Protein AF-A0A9D8TFX0-F1 (afdb_monomer)

Sequence (258 aa):
MKTTFLHSITLCLALAFSGLHTAKADNIVIESGDWKLTYVEADKAFRINHKKTDGSFRPVIINSIPEATYNKLGSNTNSVTTASFSQMSYQSVEIEDAFGKGIDHRFTFSGNSQDQELVMQQSFRLYSEHEYIISVLSLIHPDSLESNYLAPICTGSTAYTMYVSNSNNRMLKVPFDNDGFGRYGRHRIDGEITSYEVSAIYEGESRVGLILGSVDHDLWKSAINIKGANNGKINALKAFSGVSNSETRDLIPHGKVV

Foldseek 3Di:
DDDDDPDDPPPPPPPDPDDDDPDQDQKDWDDAAQWIWIQHSVLLFIWIWGADPVRDTATDAPGWWKKFWKDAVPGDIDIDTSVQAPDKDWDWDWDQDPVGTWIKIKIKGAHGPVDRQKIKIWIWTDDNPDPDIDIDIDIDGPGDMWTLKTWSGKAAPDKDFRDDQDQQWWKWAAFQPDPPPDDIDTHFLAAKHKHWQKMWTADRPVRPIDIDGDPDDPAFTWIWIWRGRRRGMTNMIITMTFDADVRNVHPDTGGIDD

Nearest PDB structures (foldseek):
  7ccc-assembly1_C  TM=3.854E-01  e=3.174E+00  Mus musculus

Mean predicted aligned error: 7.71 Å

pLDDT: mean 87.23, std 19.27, range [23.47, 98.62]

Structure (mmCIF, N/CA/C/O backbone):
data_AF-A0A9D8TFX0-F1
#
_entry.id   AF-A0A9D8TFX0-F1
#
loop_
_atom_site.group_PDB
_atom_site.id
_atom_site.type_symbol
_atom_site.label_atom_id
_atom_site.label_alt_id
_atom_site.label_comp_id
_atom_site.label_asym_id
_atom_site.label_entity_id
_atom_site.label_seq_id
_atom_site.pdbx_PDB_ins_code
_atom_site.Cartn_x
_atom_site.Cartn_y
_atom_site.Cartn_z
_atom_site.occupancy
_atom_site.B_iso_or_equiv
_atom_site.auth_seq_id
_atom_site.auth_comp_id
_atom_site.auth_asym_id
_atom_site.auth_atom_id
_atom_site.pdbx_PDB_model_num
ATOM 1 N N . MET A 1 1 ? -42.426 -19.418 9.919 1.00 37.34 1 MET A N 1
ATOM 2 C CA . MET A 1 1 ? -41.878 -20.735 10.313 1.00 37.34 1 MET A CA 1
ATOM 3 C C . MET A 1 1 ? -40.764 -21.068 9.334 1.00 37.34 1 MET A C 1
ATOM 5 O O . MET A 1 1 ? -41.048 -21.027 8.146 1.00 37.34 1 MET A O 1
ATOM 9 N N . LYS A 1 2 ? -39.567 -21.398 9.852 1.00 27.38 2 LYS A N 1
ATOM 10 C CA . LYS A 1 2 ? -38.319 -21.755 9.135 1.00 27.38 2 LYS A CA 1
ATOM 11 C C . LYS A 1 2 ? -37.618 -20.544 8.475 1.00 27.38 2 LYS A C 1
ATOM 13 O O . LYS A 1 2 ? -38.255 -19.823 7.730 1.00 27.38 2 LYS A O 1
ATOM 18 N N . THR A 1 3 ? -36.353 -20.215 8.732 1.00 29.50 3 THR A N 1
ATOM 19 C CA . THR A 1 3 ? -35.285 -20.955 9.420 1.00 29.50 3 THR A CA 1
ATOM 20 C C . THR A 1 3 ? -34.261 -19.948 9.943 1.00 29.50 3 THR A C 1
ATOM 22 O O . THR A 1 3 ? -33.771 -19.108 9.197 1.00 29.50 3 THR A O 1
ATOM 25 N N . THR A 1 4 ? -33.975 -20.034 11.235 1.00 27.02 4 THR A N 1
ATOM 26 C CA . THR A 1 4 ? -32.920 -19.315 11.945 1.00 27.02 4 THR A CA 1
ATOM 27 C C . THR A 1 4 ? -31.561 -19.843 11.483 1.00 27.02 4 THR A C 1
ATOM 29 O O . THR A 1 4 ? -31.315 -21.040 11.614 1.00 27.02 4 THR A O 1
ATOM 32 N N . PHE A 1 5 ? -30.672 -18.985 10.979 1.00 26.94 5 PHE A N 1
ATOM 33 C CA . PHE A 1 5 ? -29.251 -19.322 10.891 1.00 26.94 5 PHE A CA 1
ATOM 34 C C . PHE A 1 5 ? -28.580 -18.907 12.198 1.00 26.94 5 PHE A C 1
ATOM 36 O O . PHE A 1 5 ? -28.308 -17.731 12.438 1.00 26.94 5 PHE A O 1
ATOM 43 N N . LEU A 1 6 ? -28.358 -19.901 13.058 1.00 23.47 6 LEU A N 1
ATOM 44 C CA . LEU A 1 6 ? -27.420 -19.823 14.169 1.00 23.47 6 LEU A CA 1
ATOM 45 C C . LEU A 1 6 ? -26.017 -19.676 13.558 1.00 23.47 6 LEU A C 1
ATOM 47 O O . LEU A 1 6 ? -25.468 -20.645 13.040 1.00 23.47 6 LEU A O 1
ATOM 51 N N . HIS A 1 7 ? -25.446 -18.475 13.585 1.00 30.56 7 HIS A N 1
ATOM 52 C CA . HIS A 1 7 ? -23.999 -18.337 13.449 1.00 30.56 7 HIS A CA 1
ATOM 53 C C . HIS A 1 7 ? -23.410 -18.587 14.834 1.00 30.56 7 HIS A C 1
ATOM 55 O O . HIS A 1 7 ? -23.745 -17.890 15.791 1.00 30.56 7 HIS A O 1
ATOM 61 N N . SER A 1 8 ? -22.600 -19.639 14.954 1.00 26.39 8 SER A N 1
ATOM 62 C CA . SER A 1 8 ? -21.884 -19.976 16.180 1.00 26.39 8 SER A CA 1
ATOM 63 C C . SER A 1 8 ? -21.099 -18.767 16.682 1.00 26.39 8 SER A C 1
ATOM 65 O O . SER A 1 8 ? -20.109 -18.358 16.080 1.00 26.39 8 SER A O 1
ATOM 67 N N . ILE A 1 9 ? -21.525 -18.228 17.822 1.00 28.22 9 ILE A N 1
ATOM 68 C CA . ILE A 1 9 ? -20.703 -17.361 18.658 1.00 28.22 9 ILE A CA 1
ATOM 69 C C . ILE A 1 9 ? -19.604 -18.255 19.235 1.00 28.22 9 ILE A C 1
ATOM 71 O O . ILE A 1 9 ? -19.823 -18.978 20.205 1.00 28.22 9 ILE A O 1
ATOM 75 N N . THR A 1 10 ? -18.419 -18.228 18.629 1.00 27.41 10 THR A N 1
ATOM 76 C CA . THR A 1 10 ? -17.207 -18.672 19.323 1.00 27.41 10 THR A CA 1
ATOM 77 C C . THR A 1 10 ? -16.693 -17.477 20.111 1.00 27.41 10 THR A C 1
ATOM 79 O O . THR A 1 10 ? -15.909 -16.670 19.618 1.00 27.41 10 THR A O 1
ATOM 82 N N . LEU A 1 11 ? -17.192 -17.333 21.339 1.00 24.34 11 LEU A N 1
ATOM 83 C CA . LEU A 1 11 ? -16.625 -16.430 22.331 1.00 24.34 11 LEU A CA 1
ATOM 84 C C . LEU A 1 11 ? -15.348 -17.084 22.878 1.00 24.34 11 LEU A C 1
ATOM 86 O O . LEU A 1 11 ? -15.379 -17.769 23.897 1.00 24.34 11 LEU A O 1
ATOM 90 N N . CYS A 1 12 ? -14.218 -16.902 22.197 1.00 25.83 12 CYS A N 1
ATOM 91 C CA . CYS A 1 12 ? -12.920 -17.190 22.801 1.00 25.83 12 CYS A CA 1
ATOM 92 C C . CYS A 1 12 ? -12.497 -15.973 23.628 1.0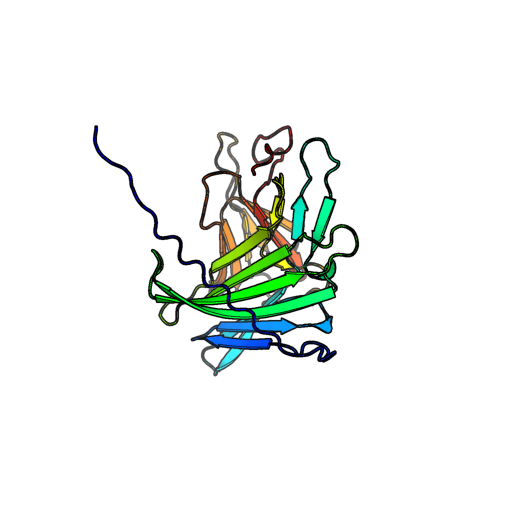0 25.83 12 CYS A C 1
ATOM 94 O O . CYS A 1 12 ? -11.789 -15.088 23.156 1.00 25.83 12 CYS A O 1
ATOM 96 N N . LEU A 1 13 ? -12.951 -15.931 24.881 1.00 30.00 13 LEU A N 1
ATOM 97 C CA . LEU A 1 13 ? -12.378 -15.058 25.898 1.00 30.00 13 LEU A CA 1
ATOM 98 C C . LEU A 1 13 ? -11.001 -15.621 26.287 1.00 30.00 13 LEU A C 1
ATOM 100 O O . LEU A 1 13 ? -10.872 -16.371 27.252 1.00 30.00 13 LEU A O 1
ATOM 104 N N . ALA A 1 14 ? -9.967 -15.294 25.516 1.00 30.72 14 ALA A N 1
ATOM 105 C CA . ALA A 1 14 ? -8.590 -15.522 25.936 1.00 30.72 14 ALA A CA 1
ATOM 106 C C . ALA A 1 14 ? -8.141 -14.326 26.788 1.00 30.72 14 ALA A C 1
ATOM 108 O O . ALA A 1 14 ? -7.547 -13.371 26.296 1.00 30.72 14 ALA A O 1
ATOM 109 N N . LEU A 1 15 ? -8.446 -14.374 28.088 1.00 34.78 15 LEU A N 1
ATOM 110 C CA . LEU A 1 15 ? -7.755 -13.560 29.087 1.00 34.78 15 LEU A CA 1
ATOM 111 C C . LEU A 1 15 ? -6.311 -14.066 29.193 1.00 34.78 15 LEU A C 1
ATOM 113 O O . LEU A 1 15 ? -5.998 -14.919 30.021 1.00 34.78 15 LEU A O 1
ATOM 117 N N . ALA A 1 16 ? -5.426 -13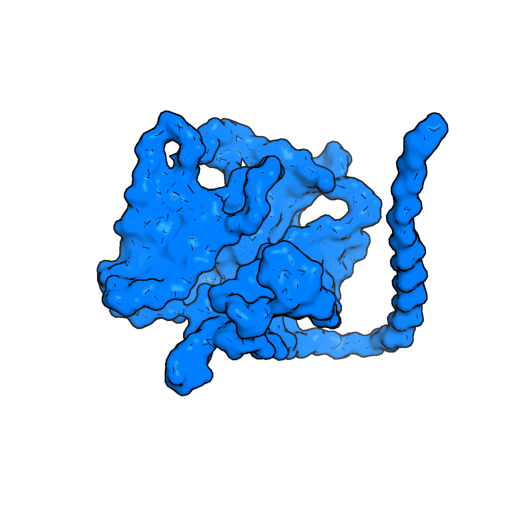.549 28.346 1.00 31.88 16 ALA A N 1
ATOM 118 C CA . ALA A 1 16 ? -3.992 -13.659 28.557 1.00 31.88 16 ALA A CA 1
ATOM 119 C C . ALA A 1 16 ? -3.527 -12.426 29.342 1.00 31.88 16 ALA A C 1
ATOM 121 O O . ALA A 1 16 ? -3.204 -11.386 28.775 1.00 31.88 16 ALA A O 1
ATOM 122 N N . PHE A 1 17 ? -3.495 -12.540 30.672 1.00 38.53 17 PHE A N 1
ATOM 123 C CA . PHE A 1 17 ? -2.614 -11.699 31.478 1.00 38.53 17 PHE A CA 1
ATOM 124 C C . PHE A 1 17 ? -1.174 -12.132 31.174 1.00 38.53 17 PHE A C 1
ATOM 126 O O . PHE A 1 17 ? -0.663 -13.085 31.758 1.00 38.53 17 PHE A O 1
ATOM 133 N N . SER A 1 18 ? -0.516 -11.441 30.249 1.00 35.84 18 SER A N 1
ATOM 134 C CA . SER A 1 18 ? 0.943 -11.437 30.145 1.00 35.84 18 SER A CA 1
ATOM 135 C C . SER A 1 18 ? 1.428 -10.062 30.581 1.00 35.84 18 SER A C 1
ATOM 137 O O . SER A 1 18 ? 0.918 -9.051 30.106 1.00 35.84 18 SER A O 1
ATOM 139 N N . GLY A 1 19 ? 2.336 -10.044 31.557 1.00 32.59 19 GLY A N 1
ATOM 140 C CA . GLY A 1 19 ? 2.723 -8.866 32.328 1.00 32.59 19 GLY A CA 1
ATOM 141 C C . GLY A 1 19 ? 3.114 -7.636 31.508 1.00 32.59 19 GLY A C 1
ATOM 142 O O . GLY A 1 19 ? 3.477 -7.717 30.338 1.00 32.59 19 GLY A O 1
ATOM 143 N N . LEU A 1 20 ? 3.078 -6.482 32.179 1.00 33.00 20 LEU A N 1
ATOM 144 C CA . LEU A 1 20 ? 3.715 -5.252 31.721 1.00 33.00 20 LEU A CA 1
ATOM 145 C C . LEU A 1 20 ? 5.212 -5.507 31.497 1.00 33.00 20 LEU A C 1
ATOM 147 O O . LEU A 1 20 ? 6.039 -5.350 32.393 1.00 33.00 20 LEU A O 1
ATOM 151 N N . HIS A 1 21 ? 5.558 -5.890 30.277 1.00 31.64 21 HIS A N 1
ATOM 152 C CA . HIS A 1 21 ? 6.879 -5.682 29.728 1.00 31.64 21 HIS A CA 1
ATOM 153 C C . HIS A 1 21 ? 6.810 -4.427 28.871 1.00 31.64 21 HIS A C 1
ATOM 155 O O . HIS A 1 21 ? 6.327 -4.445 27.744 1.00 31.64 21 HIS A O 1
ATOM 161 N N . THR A 1 22 ? 7.325 -3.320 29.402 1.00 35.94 22 THR A N 1
ATOM 162 C CA . THR A 1 22 ? 7.810 -2.197 28.596 1.00 35.94 22 THR A CA 1
ATOM 163 C C . THR A 1 22 ? 9.078 -2.635 27.857 1.00 35.94 22 THR A C 1
ATOM 165 O O . THR A 1 22 ? 10.176 -2.148 28.106 1.00 35.94 22 THR A O 1
ATOM 168 N N . ALA A 1 23 ? 8.934 -3.598 26.949 1.00 38.53 23 ALA A N 1
ATOM 169 C CA . ALA A 1 23 ? 9.873 -3.778 25.859 1.00 38.53 23 ALA A CA 1
ATOM 170 C C . ALA A 1 23 ? 9.449 -2.791 24.766 1.00 38.53 23 ALA A C 1
ATOM 172 O O . ALA A 1 23 ? 8.279 -2.761 24.383 1.00 38.53 23 ALA A O 1
ATOM 173 N N . LYS A 1 24 ? 10.372 -1.954 24.272 1.00 47.59 24 LYS A N 1
ATOM 174 C CA . LYS A 1 24 ? 10.172 -1.343 22.950 1.00 47.59 24 LYS A CA 1
ATOM 175 C C . LYS A 1 24 ? 9.880 -2.502 22.001 1.00 47.59 24 LYS A C 1
ATOM 177 O O . LYS A 1 24 ? 10.648 -3.458 22.014 1.00 47.59 24 LYS A O 1
ATOM 182 N N . ALA A 1 25 ? 8.779 -2.462 21.255 1.00 63.06 25 ALA A N 1
ATOM 183 C CA . ALA A 1 25 ? 8.525 -3.531 20.302 1.00 63.06 25 ALA A CA 1
ATOM 184 C C . ALA A 1 25 ? 9.712 -3.598 19.323 1.00 63.06 25 ALA A C 1
ATOM 186 O O . ALA A 1 25 ? 10.166 -2.578 18.809 1.00 63.06 25 ALA A O 1
ATOM 187 N N . ASP A 1 26 ? 10.284 -4.779 19.128 1.00 85.12 26 ASP A N 1
ATOM 188 C CA . ASP A 1 26 ? 11.366 -4.945 18.165 1.00 85.12 26 ASP A CA 1
ATOM 189 C C . ASP A 1 26 ? 10.806 -4.936 16.736 1.00 85.12 26 ASP A C 1
ATOM 191 O O . ASP A 1 26 ? 9.607 -5.121 16.501 1.00 85.12 26 ASP A O 1
ATOM 195 N N . ASN A 1 27 ? 11.681 -4.714 15.754 1.00 94.69 27 ASN A N 1
ATOM 196 C CA . ASN A 1 27 ? 11.306 -4.882 14.353 1.00 94.69 27 ASN A CA 1
ATOM 197 C C . ASN A 1 27 ? 10.838 -6.323 14.112 1.00 94.69 27 ASN A C 1
ATOM 199 O O . ASN A 1 27 ? 11.469 -7.272 14.577 1.00 94.69 27 ASN A O 1
ATOM 203 N N . ILE A 1 28 ? 9.785 -6.490 13.316 1.00 96.94 28 ILE A N 1
ATOM 204 C CA . ILE A 1 28 ? 9.263 -7.810 12.946 1.00 96.94 28 ILE A CA 1
ATOM 205 C C . ILE A 1 28 ? 9.621 -8.062 11.489 1.00 96.94 28 ILE A C 1
ATOM 207 O O . ILE A 1 28 ? 9.313 -7.238 10.628 1.00 96.94 28 ILE A O 1
ATOM 211 N N . VAL A 1 29 ? 10.264 -9.194 11.207 1.00 97.44 29 VAL A N 1
ATOM 212 C CA . VAL A 1 29 ? 10.648 -9.615 9.853 1.00 97.44 29 VAL A CA 1
ATOM 213 C C . VAL A 1 29 ? 9.932 -10.916 9.524 1.00 97.44 29 VAL A C 1
ATOM 215 O O . VAL A 1 29 ? 10.005 -11.877 10.284 1.00 97.44 29 VAL A O 1
ATOM 218 N N . ILE A 1 30 ? 9.243 -10.931 8.389 1.00 96.44 30 ILE A N 1
ATOM 219 C CA . ILE A 1 30 ? 8.486 -12.068 7.873 1.00 96.44 30 ILE A CA 1
ATOM 220 C C . ILE A 1 30 ? 8.994 -12.350 6.465 1.00 96.44 30 ILE A C 1
ATOM 222 O O . ILE A 1 30 ? 8.987 -11.459 5.613 1.00 96.44 30 ILE A O 1
ATOM 226 N N . GLU A 1 31 ? 9.408 -13.588 6.216 1.00 93.94 31 GLU A N 1
ATOM 227 C CA . GLU A 1 31 ? 9.745 -14.078 4.882 1.00 93.94 31 GLU A CA 1
ATOM 228 C C . GLU A 1 31 ? 8.776 -15.198 4.498 1.00 93.94 31 GLU A C 1
ATOM 230 O O . GLU A 1 31 ? 8.580 -16.139 5.266 1.00 93.94 31 GLU A O 1
ATOM 235 N N . SER A 1 32 ? 8.156 -15.088 3.324 1.00 91.38 32 SER A N 1
ATOM 236 C CA . SER A 1 32 ? 7.264 -16.110 2.767 1.00 91.38 32 SER A CA 1
ATOM 237 C C . SER A 1 32 ? 7.404 -16.120 1.247 1.00 91.38 32 SER A C 1
ATOM 239 O O . SER A 1 32 ? 7.175 -15.104 0.587 1.00 91.38 32 SER A O 1
ATOM 241 N N . GLY A 1 33 ? 7.862 -17.250 0.703 1.00 90.44 33 GLY A N 1
ATOM 242 C CA . GLY A 1 33 ? 8.245 -17.372 -0.704 1.00 90.44 33 GLY A CA 1
ATOM 243 C C . GLY A 1 33 ? 9.318 -16.351 -1.104 1.00 90.44 33 GLY A C 1
ATOM 244 O O . GLY A 1 33 ? 10.423 -16.311 -0.543 1.00 90.44 33 GLY A O 1
ATOM 245 N N . ASP A 1 34 ? 8.970 -15.503 -2.070 1.00 93.44 34 ASP A N 1
ATOM 246 C CA . ASP A 1 34 ? 9.825 -14.422 -2.566 1.00 93.44 34 ASP A CA 1
ATOM 247 C C . ASP A 1 34 ? 9.569 -13.076 -1.885 1.00 93.44 34 ASP A C 1
ATOM 249 O O . ASP A 1 34 ? 10.228 -12.081 -2.192 1.00 93.44 34 ASP A O 1
ATOM 253 N N . TRP A 1 35 ? 8.674 -13.029 -0.903 1.00 95.44 35 TRP A N 1
ATOM 254 C CA . TRP A 1 35 ? 8.346 -11.810 -0.182 1.00 95.44 35 TRP A CA 1
ATOM 255 C C . TRP A 1 35 ? 9.093 -11.709 1.140 1.00 95.44 35 TRP A C 1
ATOM 257 O O . TRP A 1 35 ? 9.155 -12.658 1.919 1.00 95.44 35 TRP A O 1
ATOM 267 N N . LYS A 1 36 ? 9.605 -10.509 1.422 1.00 96.81 36 LYS A N 1
ATOM 268 C CA . LYS A 1 36 ? 10.072 -10.111 2.751 1.00 96.81 36 LYS A CA 1
ATOM 269 C C . LYS A 1 36 ? 9.337 -8.862 3.211 1.00 96.81 36 LYS A C 1
ATOM 271 O O . LYS A 1 36 ? 9.593 -7.764 2.701 1.00 96.81 36 LYS A O 1
ATOM 276 N N . LEU A 1 37 ? 8.466 -9.043 4.195 1.00 97.62 37 LEU A N 1
ATOM 277 C CA . LEU A 1 37 ? 7.762 -7.989 4.910 1.00 97.62 37 LEU A CA 1
ATOM 278 C C . LEU A 1 37 ? 8.541 -7.639 6.181 1.00 97.62 37 LEU A C 1
ATOM 280 O O . LEU A 1 37 ? 9.022 -8.506 6.906 1.00 97.62 37 LEU A O 1
ATOM 284 N N . THR A 1 38 ? 8.690 -6.353 6.461 1.00 98.12 38 THR A N 1
ATOM 285 C CA . THR A 1 38 ? 9.321 -5.873 7.688 1.00 98.12 38 THR A CA 1
ATOM 286 C C . THR A 1 38 ? 8.492 -4.755 8.285 1.00 98.12 38 THR A C 1
ATOM 288 O O . THR A 1 38 ? 8.285 -3.736 7.629 1.00 98.12 38 THR A O 1
ATOM 291 N N . TYR A 1 39 ? 8.060 -4.927 9.527 1.00 98.19 39 TYR A N 1
ATOM 292 C CA . TYR A 1 39 ? 7.555 -3.839 10.351 1.00 98.19 39 TYR A CA 1
ATOM 293 C C . TYR A 1 39 ? 8.713 -3.226 11.141 1.00 98.19 39 TYR A C 1
ATOM 295 O O . TYR A 1 39 ? 9.496 -3.942 11.770 1.00 98.19 39 TYR A O 1
ATOM 303 N N . VAL A 1 40 ? 8.830 -1.904 11.081 1.00 96.56 40 VAL A N 1
ATOM 304 C CA . VAL A 1 40 ? 9.871 -1.130 11.756 1.00 96.56 40 VAL A CA 1
ATOM 305 C C . VAL A 1 40 ? 9.227 -0.305 12.854 1.00 96.56 40 VAL A C 1
ATOM 307 O O . VAL A 1 40 ? 8.550 0.680 12.563 1.00 96.56 40 VAL A O 1
ATOM 310 N N . GLU A 1 41 ? 9.454 -0.686 14.112 1.00 94.69 41 GLU A N 1
ATOM 311 C CA . GLU A 1 41 ? 8.794 -0.050 15.259 1.00 94.69 41 GLU A CA 1
ATOM 312 C C . GLU A 1 41 ? 9.156 1.430 15.380 1.00 94.69 41 GLU A C 1
ATOM 314 O O . GLU A 1 41 ? 8.284 2.260 15.620 1.00 94.69 41 GLU A O 1
ATOM 319 N N . ALA A 1 42 ? 10.434 1.771 15.191 1.00 93.88 42 ALA A N 1
ATOM 320 C CA . ALA A 1 42 ? 10.909 3.148 15.327 1.00 93.88 42 ALA A CA 1
ATOM 321 C C . ALA A 1 42 ? 10.200 4.115 14.363 1.00 93.88 42 ALA A C 1
ATOM 323 O O . ALA A 1 42 ? 9.967 5.268 14.717 1.00 93.88 42 ALA A O 1
ATOM 324 N N . ASP A 1 43 ? 9.834 3.618 13.180 1.00 94.06 43 ASP A N 1
ATOM 325 C CA . ASP A 1 43 ? 9.158 4.384 12.132 1.00 94.06 43 ASP A CA 1
ATOM 326 C C . ASP A 1 43 ? 7.631 4.170 12.155 1.00 94.06 43 ASP A C 1
ATOM 328 O O . ASP A 1 43 ? 6.905 4.836 11.417 1.00 94.06 43 ASP A O 1
ATOM 332 N N . LYS A 1 44 ? 7.140 3.208 12.959 1.00 95.50 44 LYS A N 1
ATOM 333 C CA . LYS A 1 44 ? 5.775 2.655 12.899 1.00 95.50 44 LYS A CA 1
ATOM 334 C C . LYS A 1 44 ? 5.353 2.317 11.461 1.00 95.50 44 LYS A C 1
ATOM 336 O O . LYS A 1 44 ? 4.214 2.556 11.067 1.00 95.50 44 LYS A O 1
ATOM 341 N N . ALA A 1 45 ? 6.272 1.778 10.660 1.00 97.00 45 ALA A N 1
ATOM 342 C CA . ALA A 1 45 ? 6.122 1.673 9.209 1.00 97.00 45 ALA A CA 1
ATOM 343 C C . ALA A 1 45 ? 6.451 0.280 8.666 1.00 97.00 45 ALA A C 1
ATOM 345 O O . ALA A 1 45 ? 7.167 -0.505 9.286 1.00 97.00 45 ALA A O 1
ATOM 346 N N . PHE A 1 46 ? 5.978 -0.001 7.453 1.00 98.12 46 PHE A N 1
ATOM 347 C CA . PHE A 1 46 ? 6.178 -1.268 6.757 1.00 98.12 46 PHE A CA 1
ATOM 348 C C . PHE A 1 46 ? 7.137 -1.136 5.573 1.00 98.12 46 PHE A C 1
ATOM 350 O O . PHE A 1 46 ? 7.168 -0.133 4.853 1.00 98.12 46 PHE A O 1
ATOM 357 N N . ARG A 1 47 ? 7.918 -2.189 5.345 1.00 97.38 47 ARG A N 1
ATOM 358 C CA . ARG A 1 47 ? 8.795 -2.360 4.184 1.00 97.38 47 ARG A CA 1
ATOM 359 C C . ARG A 1 47 ? 8.471 -3.695 3.529 1.00 97.38 47 ARG A C 1
ATOM 361 O O . ARG A 1 47 ? 8.411 -4.709 4.213 1.00 97.38 47 ARG A O 1
ATOM 368 N N . ILE A 1 48 ? 8.297 -3.693 2.215 1.00 97.31 48 ILE A N 1
ATOM 369 C CA . ILE A 1 48 ? 8.066 -4.889 1.409 1.00 97.31 48 ILE A CA 1
ATOM 370 C C . ILE A 1 48 ? 9.187 -4.975 0.388 1.00 97.31 48 ILE A C 1
ATOM 372 O O . ILE A 1 48 ? 9.453 -4.028 -0.359 1.00 97.31 48 ILE A O 1
ATOM 376 N N . ASN A 1 49 ? 9.852 -6.121 0.371 1.00 96.62 49 ASN A N 1
ATOM 377 C CA . ASN A 1 49 ? 10.886 -6.444 -0.592 1.00 96.62 49 ASN A CA 1
ATOM 378 C C . ASN A 1 49 ? 10.522 -7.733 -1.321 1.00 96.62 49 ASN A C 1
ATOM 380 O O . ASN A 1 49 ? 9.878 -8.608 -0.746 1.00 96.62 49 ASN A O 1
ATOM 384 N N . HIS A 1 50 ? 10.998 -7.850 -2.555 1.00 95.19 50 HIS A N 1
ATOM 385 C CA . HIS A 1 50 ? 10.845 -9.049 -3.370 1.00 95.19 50 HIS A CA 1
ATOM 386 C C . HIS A 1 50 ? 12.213 -9.671 -3.643 1.00 95.19 50 HIS A C 1
ATOM 388 O O . HIS A 1 50 ? 13.181 -8.945 -3.901 1.00 95.19 50 HIS A O 1
ATOM 394 N N . LYS A 1 51 ? 12.312 -10.994 -3.585 1.00 94.62 51 LYS A N 1
ATOM 395 C CA . LYS A 1 51 ? 13.532 -11.747 -3.867 1.00 94.62 51 LYS A CA 1
ATOM 396 C C . LYS A 1 51 ? 13.837 -11.686 -5.365 1.00 94.62 51 LYS A C 1
ATOM 398 O O . LYS A 1 51 ? 12.946 -11.686 -6.209 1.00 94.62 51 LYS A O 1
ATOM 403 N N . LYS A 1 52 ? 15.104 -11.533 -5.717 1.00 91.31 52 LYS A N 1
ATOM 404 C CA . LYS A 1 52 ? 15.597 -11.618 -7.092 1.00 91.31 52 LYS A CA 1
ATOM 405 C C . LYS A 1 52 ? 16.108 -13.030 -7.353 1.00 91.31 52 LYS A C 1
ATOM 407 O O . LYS A 1 52 ? 16.381 -13.785 -6.426 1.00 91.31 52 LYS A O 1
ATOM 412 N N . THR A 1 53 ? 16.355 -13.341 -8.620 1.00 89.88 53 THR A N 1
ATOM 413 C CA . THR A 1 53 ? 16.928 -14.625 -9.051 1.00 89.88 53 THR A CA 1
ATOM 414 C C . THR A 1 53 ? 18.287 -14.931 -8.403 1.00 89.88 53 THR A C 1
ATOM 416 O O . THR A 1 53 ? 18.614 -16.092 -8.197 1.00 89.88 53 THR A O 1
ATOM 419 N N . ASP A 1 54 ? 19.070 -13.909 -8.039 1.00 92.19 54 ASP A N 1
ATOM 420 C CA . ASP A 1 54 ? 20.356 -14.061 -7.337 1.00 92.19 54 ASP A CA 1
ATOM 421 C C . ASP A 1 54 ? 20.216 -14.280 -5.812 1.00 92.19 54 ASP A C 1
ATOM 423 O O . ASP A 1 54 ? 21.215 -14.317 -5.096 1.00 92.19 54 ASP A O 1
ATOM 427 N N . GLY A 1 55 ? 18.985 -14.394 -5.300 1.00 92.44 55 GLY A N 1
ATOM 428 C CA . GLY A 1 55 ? 18.670 -14.542 -3.877 1.00 92.44 55 GLY A CA 1
ATOM 429 C C . GLY A 1 55 ? 18.672 -13.232 -3.080 1.00 92.44 55 GLY A C 1
ATOM 430 O O . GLY A 1 55 ? 18.211 -13.215 -1.938 1.00 92.44 55 GLY A O 1
ATOM 431 N N . SER A 1 56 ? 19.139 -12.116 -3.654 1.00 93.69 56 SER A N 1
ATOM 432 C CA . SER A 1 56 ? 19.084 -10.802 -3.004 1.00 93.69 56 SER A CA 1
ATOM 433 C C . SER A 1 56 ? 17.668 -10.224 -3.026 1.00 93.69 56 SER A C 1
ATOM 435 O O . SER A 1 56 ? 16.871 -10.518 -3.909 1.00 93.69 56 SER A O 1
ATOM 437 N N . PHE A 1 57 ? 17.338 -9.347 -2.079 1.00 94.12 57 PHE A N 1
ATOM 438 C CA . PHE A 1 57 ? 16.038 -8.672 -2.043 1.00 94.12 57 PHE A CA 1
ATOM 439 C C . PHE A 1 57 ? 16.109 -7.285 -2.697 1.00 94.12 57 PHE A C 1
ATOM 441 O O . PHE A 1 57 ? 17.027 -6.510 -2.418 1.00 94.12 57 PHE A O 1
ATOM 448 N N . ARG A 1 58 ? 15.125 -6.946 -3.540 1.00 93.44 58 ARG A N 1
ATOM 449 C CA . ARG A 1 58 ? 14.901 -5.583 -4.054 1.00 93.44 58 ARG A CA 1
ATOM 450 C C . ARG A 1 58 ? 13.783 -4.873 -3.282 1.00 93.44 58 ARG A C 1
ATOM 452 O O . ARG A 1 58 ? 12.784 -5.522 -2.965 1.00 93.44 58 ARG A O 1
ATOM 459 N N . PRO A 1 59 ? 13.897 -3.557 -3.034 1.00 93.62 59 PRO A N 1
ATOM 460 C CA . PRO A 1 59 ? 12.817 -2.784 -2.436 1.00 93.62 59 PRO A CA 1
ATOM 461 C C . PRO A 1 59 ? 11.626 -2.680 -3.395 1.00 93.62 59 PRO A C 1
ATOM 463 O O . PRO A 1 59 ? 11.797 -2.385 -4.579 1.00 93.62 59 PRO A O 1
ATOM 466 N N . VAL A 1 60 ? 10.422 -2.900 -2.869 1.00 95.12 60 VAL A N 1
ATOM 467 C CA . VAL A 1 60 ? 9.152 -2.740 -3.596 1.00 95.12 60 VAL A CA 1
ATOM 468 C C . VAL A 1 60 ? 8.333 -1.618 -2.970 1.00 95.12 60 VAL A C 1
ATOM 470 O O . VAL A 1 60 ? 7.887 -0.720 -3.670 1.00 95.12 60 VAL A O 1
ATOM 473 N N . ILE A 1 61 ? 8.189 -1.628 -1.645 1.00 96.19 61 ILE A N 1
ATOM 474 C CA . ILE A 1 61 ? 7.556 -0.563 -0.863 1.00 96.19 61 ILE A CA 1
ATOM 475 C C . ILE A 1 61 ? 8.462 -0.289 0.333 1.00 96.19 61 ILE A C 1
ATOM 477 O O . ILE A 1 61 ? 8.830 -1.214 1.053 1.00 96.19 61 ILE A O 1
ATOM 481 N N . ILE A 1 62 ? 8.833 0.969 0.561 1.00 95.50 62 ILE A N 1
ATOM 482 C CA . ILE A 1 62 ? 9.694 1.361 1.682 1.00 95.50 62 ILE A CA 1
ATOM 483 C C . ILE A 1 62 ? 9.002 2.436 2.505 1.00 95.50 62 ILE A C 1
ATOM 485 O O . ILE A 1 62 ? 8.524 3.428 1.961 1.00 95.50 62 ILE A O 1
ATOM 489 N N . ASN A 1 63 ? 9.009 2.232 3.822 1.00 94.88 63 ASN A N 1
ATOM 490 C CA . ASN A 1 63 ? 8.490 3.162 4.816 1.00 94.88 63 ASN A CA 1
ATOM 491 C C . ASN A 1 63 ? 7.009 3.512 4.598 1.00 94.88 63 ASN A C 1
ATOM 493 O O . ASN A 1 63 ? 6.626 4.680 4.615 1.00 94.88 63 ASN A O 1
ATOM 497 N N . SER A 1 64 ? 6.192 2.487 4.341 1.00 97.44 64 SER A N 1
ATOM 498 C CA . SER A 1 64 ? 4.746 2.643 4.227 1.00 97.44 64 SER A CA 1
ATOM 499 C C . SER A 1 64 ? 4.130 2.844 5.604 1.00 97.44 64 SER A C 1
ATOM 501 O O . SER A 1 64 ? 4.246 1.961 6.451 1.00 97.44 64 SER A O 1
ATOM 503 N N . ILE A 1 65 ? 3.460 3.971 5.809 1.00 97.94 65 ILE A N 1
ATOM 504 C CA . ILE A 1 65 ? 2.735 4.313 7.033 1.00 97.94 65 ILE A CA 1
ATOM 505 C C . ILE A 1 65 ? 1.250 4.358 6.659 1.00 97.94 65 ILE A C 1
ATOM 507 O O . ILE A 1 65 ? 0.811 5.369 6.112 1.00 97.94 65 ILE A O 1
ATOM 511 N N . PRO A 1 66 ? 0.484 3.278 6.899 1.00 98.00 66 PRO A N 1
ATOM 512 C CA . PRO A 1 66 ? -0.947 3.262 6.631 1.00 98.00 66 PRO A CA 1
ATOM 513 C C . PRO A 1 66 ? -1.652 4.454 7.275 1.00 98.00 66 PRO A C 1
ATOM 515 O O . PRO A 1 66 ? -1.339 4.836 8.408 1.00 98.00 66 PRO A O 1
ATOM 518 N N . GLU A 1 67 ? -2.597 5.038 6.546 1.00 97.69 67 GLU A N 1
ATOM 519 C CA . GLU A 1 67 ? -3.346 6.216 6.978 1.00 97.69 67 GLU A CA 1
ATOM 520 C C . GLU A 1 67 ? -4.837 6.055 6.683 1.00 97.69 67 GLU A C 1
ATOM 522 O O . GLU A 1 67 ? -5.232 5.422 5.703 1.00 97.69 67 GLU A O 1
ATOM 527 N N . ALA A 1 68 ? -5.676 6.626 7.539 1.00 97.50 68 ALA A N 1
ATOM 528 C CA . ALA A 1 68 ? -7.122 6.616 7.382 1.00 97.50 68 ALA A CA 1
ATOM 529 C C . ALA A 1 68 ? -7.731 7.903 7.941 1.00 97.50 68 ALA A C 1
ATOM 531 O O . ALA A 1 68 ? -7.142 8.563 8.804 1.00 97.50 68 ALA A O 1
ATOM 532 N N . THR A 1 69 ? -8.930 8.239 7.472 1.00 96.25 69 THR A N 1
ATOM 533 C CA . THR A 1 69 ? -9.773 9.244 8.130 1.00 96.25 69 THR A CA 1
ATOM 534 C C . THR A 1 69 ? -10.979 8.588 8.772 1.00 96.25 69 THR A C 1
ATOM 536 O O . THR A 1 69 ? -11.425 7.539 8.315 1.00 96.25 69 THR A O 1
ATOM 539 N N . TYR A 1 70 ? -11.504 9.188 9.833 1.00 94.75 70 TYR A N 1
ATOM 540 C CA . TYR A 1 70 ? -12.728 8.722 10.472 1.00 94.75 70 TYR A CA 1
ATOM 541 C C . TYR A 1 70 ? -13.426 9.845 11.235 1.00 94.75 70 TYR A C 1
ATOM 543 O O . TYR A 1 70 ? -12.814 10.848 11.602 1.00 94.75 70 TYR A O 1
ATOM 551 N N . ASN A 1 71 ? -14.698 9.659 11.546 1.00 92.12 71 ASN A N 1
ATOM 552 C CA . ASN A 1 71 ? -15.428 10.445 12.534 1.00 92.12 71 ASN A CA 1
ATOM 553 C C . ASN A 1 71 ? -16.453 9.563 13.235 1.00 92.12 71 ASN A C 1
ATOM 555 O O . ASN A 1 71 ? -16.918 8.572 12.683 1.00 92.12 71 ASN A O 1
ATOM 559 N N . LYS A 1 72 ? -16.852 9.973 14.435 1.00 87.88 72 LYS A N 1
ATOM 560 C CA . LYS A 1 72 ? -18.102 9.506 15.036 1.00 87.88 72 LYS A CA 1
ATOM 561 C C . LYS A 1 72 ? -19.261 10.278 14.396 1.00 87.88 72 LYS A C 1
ATOM 563 O O . LYS A 1 72 ? -19.056 11.376 13.855 1.00 87.88 72 LYS A O 1
ATOM 568 N N . LEU A 1 73 ? -20.469 9.722 14.427 1.00 82.06 73 LEU A N 1
ATOM 569 C CA . LEU A 1 73 ? -21.650 10.366 13.843 1.00 82.06 73 LEU A CA 1
ATOM 570 C C . LEU A 1 73 ? -21.798 11.809 14.367 1.00 82.06 73 LEU A C 1
ATOM 572 O O . LEU A 1 73 ? -21.708 12.056 15.569 1.00 82.06 73 LEU A O 1
ATOM 576 N N . GLY A 1 74 ? -21.965 12.776 13.460 1.00 78.31 74 GLY A N 1
ATOM 577 C CA . GLY A 1 74 ? -22.094 14.202 13.805 1.00 78.31 74 GLY A CA 1
ATOM 578 C C . GLY A 1 74 ? -20.807 14.893 14.284 1.00 78.31 74 GLY A C 1
ATOM 579 O O . GLY A 1 74 ? -20.867 16.036 14.735 1.00 78.31 74 GLY A O 1
ATOM 580 N N . SER A 1 75 ? -19.652 14.226 14.191 1.00 86.31 75 SER A N 1
ATOM 581 C CA . SER A 1 75 ? -18.347 14.754 14.616 1.00 86.31 75 SER A CA 1
ATOM 582 C C . SER A 1 75 ? -17.495 15.236 13.441 1.00 86.31 75 SER A C 1
ATOM 584 O O . SER A 1 75 ? -17.717 14.866 12.287 1.00 86.31 75 SER A O 1
ATOM 586 N N . ASN A 1 76 ? -16.455 16.016 13.745 1.00 88.38 76 ASN A N 1
ATOM 587 C CA . ASN A 1 76 ? -15.439 16.396 12.764 1.00 88.38 76 ASN A CA 1
ATOM 588 C C . ASN A 1 76 ? -14.640 15.177 12.272 1.00 88.38 76 ASN A C 1
ATOM 590 O O . ASN A 1 76 ? -14.426 14.221 13.017 1.00 88.38 76 ASN A O 1
ATOM 594 N N . THR A 1 77 ? -14.164 15.245 11.026 1.00 92.00 77 THR A N 1
ATOM 595 C CA . THR A 1 77 ? -13.237 14.256 10.460 1.00 92.00 77 THR A CA 1
ATOM 596 C C . THR A 1 77 ? -11.875 14.351 11.146 1.00 92.00 77 THR A C 1
ATOM 598 O O . THR A 1 77 ? -11.261 15.416 11.173 1.00 92.00 77 THR A O 1
ATOM 601 N N . ASN A 1 78 ? -11.389 13.219 11.638 1.00 93.69 78 ASN A N 1
ATOM 602 C CA . ASN A 1 78 ? -10.050 13.019 12.173 1.00 93.69 78 ASN A CA 1
ATOM 603 C C . ASN A 1 78 ? -9.208 12.213 11.179 1.00 93.69 78 ASN A C 1
ATOM 605 O O . ASN A 1 78 ? -9.746 11.419 10.408 1.00 93.69 78 ASN A O 1
ATOM 609 N N . SER A 1 79 ? -7.888 12.375 11.244 1.00 95.94 79 SER A N 1
ATOM 610 C CA . SER A 1 79 ? -6.925 11.565 10.493 1.00 95.94 79 SER A CA 1
ATOM 611 C C . SER A 1 79 ? -6.030 10.806 11.457 1.00 95.94 79 SER A C 1
ATOM 613 O O . SER A 1 79 ? -5.588 11.362 12.463 1.00 95.94 79 SER A O 1
ATOM 615 N N . VAL A 1 80 ? -5.735 9.552 11.135 1.00 97.62 80 VAL A N 1
ATOM 616 C CA . VAL A 1 80 ? -4.847 8.691 11.921 1.00 97.62 80 VAL A CA 1
ATOM 617 C C . VAL A 1 80 ? -3.897 7.934 11.019 1.00 97.62 80 VAL A C 1
ATOM 619 O O . VAL A 1 80 ? -4.228 7.577 9.889 1.00 97.62 80 VAL A O 1
ATOM 622 N N . THR A 1 81 ? -2.716 7.661 11.555 1.00 97.94 81 THR A N 1
ATOM 623 C CA . THR A 1 81 ? -1.732 6.760 10.965 1.00 97.94 81 THR A CA 1
ATOM 624 C C . THR A 1 81 ? -1.308 5.730 12.002 1.00 97.94 81 THR A C 1
ATOM 626 O O . THR A 1 81 ? -1.621 5.870 13.185 1.00 97.94 81 THR A O 1
ATOM 629 N N . THR A 1 82 ? -0.536 4.723 11.606 1.00 97.25 82 THR A N 1
ATOM 630 C CA . THR A 1 82 ? 0.100 3.795 12.560 1.00 97.25 82 THR A CA 1
ATOM 631 C C . THR A 1 82 ? 0.945 4.509 13.624 1.00 97.25 82 THR A C 1
ATOM 633 O O . THR A 1 82 ? 1.050 4.028 14.751 1.00 97.25 82 THR A O 1
ATOM 636 N N . ALA A 1 83 ? 1.493 5.691 13.317 1.00 94.56 83 ALA A N 1
ATOM 637 C CA . ALA A 1 83 ? 2.241 6.517 14.266 1.00 94.56 83 ALA A CA 1
ATOM 638 C C . ALA A 1 83 ? 1.356 7.258 15.288 1.00 94.56 83 ALA A C 1
ATOM 640 O O . ALA A 1 83 ? 1.870 7.795 16.268 1.00 94.56 83 ALA A O 1
ATOM 641 N N . SER A 1 84 ? 0.033 7.285 15.097 1.00 97.19 84 SER A N 1
ATOM 642 C CA . SER A 1 84 ? -0.918 7.859 16.060 1.00 97.19 84 SER A CA 1
ATOM 643 C C . SER A 1 84 ? -1.143 6.979 17.299 1.00 97.19 84 SER A C 1
ATOM 645 O O . SER A 1 84 ? -1.850 7.392 18.218 1.00 97.19 84 SER A O 1
ATOM 647 N N . PHE A 1 85 ? -0.564 5.776 17.332 1.00 97.44 85 PHE A N 1
ATOM 648 C CA . PHE A 1 85 ? -0.788 4.760 18.357 1.00 97.44 85 PHE A CA 1
ATOM 649 C C . PHE A 1 85 ? 0.503 4.457 19.122 1.00 97.44 85 PHE A C 1
ATOM 651 O O . PHE A 1 85 ? 1.581 4.308 18.541 1.00 97.44 85 PHE A O 1
ATOM 658 N N . SER A 1 86 ? 0.393 4.357 20.446 1.00 96.00 86 SER A N 1
ATOM 659 C CA . SER A 1 86 ? 1.541 4.100 21.326 1.00 96.00 86 SER A CA 1
ATOM 660 C C . SER A 1 86 ? 1.890 2.615 21.442 1.00 96.00 86 SER A C 1
ATOM 662 O O . SER A 1 86 ? 3.034 2.275 21.742 1.00 96.00 86 SER A O 1
ATOM 664 N N . GLN A 1 87 ? 0.931 1.730 21.168 1.00 95.69 87 GLN A N 1
ATOM 665 C CA . GLN A 1 87 ? 1.072 0.284 21.294 1.00 95.69 87 GLN A CA 1
ATOM 666 C C . GLN A 1 87 ? 0.924 -0.396 19.933 1.00 95.69 87 GLN A C 1
ATOM 668 O O . GLN A 1 87 ? 0.181 0.069 19.068 1.00 95.69 87 GLN A O 1
ATOM 673 N N . MET A 1 88 ? 1.637 -1.507 19.755 1.00 96.62 88 MET A N 1
ATOM 674 C CA . MET A 1 88 ? 1.517 -2.392 18.600 1.00 96.62 88 MET A CA 1
ATOM 675 C C . MET A 1 88 ? 1.605 -3.839 19.087 1.00 96.62 88 MET A C 1
ATOM 677 O O . MET A 1 88 ? 2.508 -4.177 19.854 1.00 96.62 88 MET A O 1
ATOM 681 N N . SER A 1 89 ? 0.673 -4.681 18.647 1.00 96.38 89 SER A N 1
ATOM 682 C CA . SER A 1 89 ? 0.747 -6.133 18.796 1.00 96.38 89 SER A CA 1
ATOM 683 C C . SER A 1 89 ? 0.709 -6.815 17.432 1.00 96.38 89 SER A C 1
ATOM 685 O O . SER A 1 89 ? 0.142 -6.296 16.468 1.00 96.38 89 SER A O 1
ATOM 687 N N . TYR A 1 90 ? 1.328 -7.988 17.349 1.00 97.50 90 TYR A N 1
ATOM 688 C CA . TYR A 1 90 ? 1.427 -8.770 16.124 1.00 97.50 90 TYR A CA 1
ATOM 689 C C . TYR A 1 90 ? 0.931 -10.194 16.351 1.00 97.50 90 TYR A C 1
ATOM 691 O O . TYR A 1 90 ? 1.245 -10.814 17.368 1.00 97.50 90 TYR A O 1
ATOM 699 N N . GLN A 1 91 ? 0.195 -10.715 15.372 1.00 96.50 91 GLN A N 1
ATOM 700 C CA . GLN A 1 91 ? -0.207 -12.113 15.306 1.00 96.50 91 GLN A CA 1
ATOM 701 C C . GLN A 1 91 ? -0.194 -12.614 13.859 1.00 96.50 91 GLN A C 1
ATOM 703 O O . GLN A 1 91 ? -0.396 -11.845 12.919 1.00 96.50 91 GLN A O 1
ATOM 708 N N . SER A 1 92 ? -0.004 -13.918 13.685 1.00 96.00 92 SER A N 1
ATOM 709 C CA . SER A 1 92 ? -0.147 -14.609 12.403 1.00 96.00 92 SER A CA 1
ATOM 710 C C . SER A 1 92 ? -1.227 -15.675 12.506 1.00 96.00 92 SER A C 1
ATOM 712 O O . SER A 1 92 ? -1.239 -16.430 13.480 1.00 96.00 92 SER A O 1
ATOM 714 N N . VAL A 1 93 ? -2.108 -15.750 11.511 1.00 96.00 93 VAL A N 1
ATOM 715 C CA . VAL A 1 93 ? -3.217 -16.713 11.471 1.00 96.00 93 VAL A CA 1
ATOM 716 C C . VAL A 1 93 ? -3.209 -17.417 10.119 1.00 96.00 93 VAL A C 1
ATOM 718 O O . VAL A 1 93 ? -3.127 -16.754 9.090 1.00 96.00 93 VAL A O 1
ATOM 721 N N . GLU A 1 94 ? -3.291 -18.745 10.105 1.00 96.88 94 GLU A N 1
ATOM 722 C CA . GLU A 1 94 ? -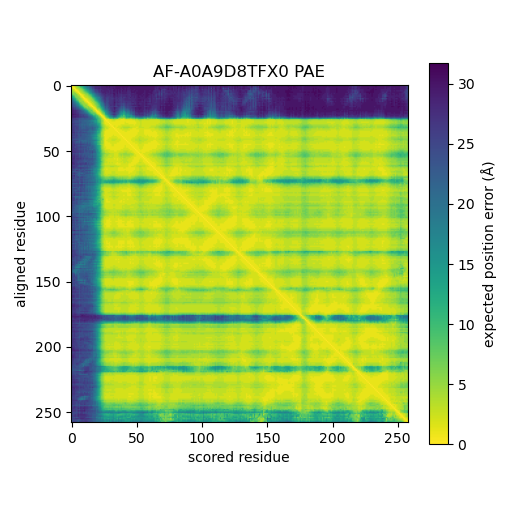3.521 -19.486 8.861 1.00 96.88 94 GLU A CA 1
ATOM 723 C C . GLU A 1 94 ? -4.906 -19.145 8.301 1.00 96.88 94 GLU A C 1
ATOM 725 O O . GLU A 1 94 ? -5.891 -19.083 9.041 1.00 96.88 94 GLU A O 1
ATOM 730 N N . ILE A 1 95 ? -4.981 -18.918 6.994 1.00 96.38 95 ILE A N 1
ATOM 731 C CA . ILE A 1 95 ? -6.220 -18.581 6.296 1.00 96.38 95 ILE A CA 1
ATOM 732 C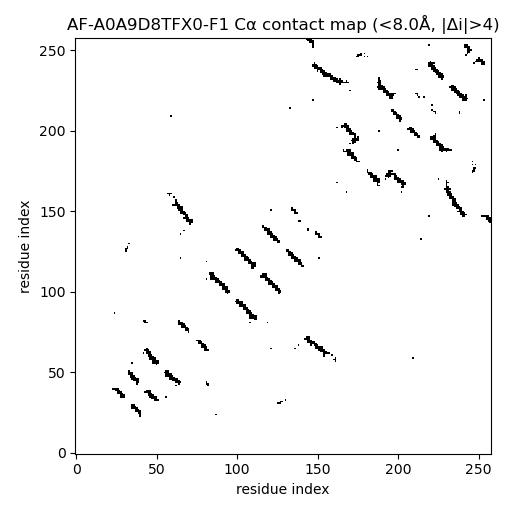 C . ILE A 1 95 ? -6.424 -19.488 5.086 1.00 96.38 95 ILE A C 1
ATOM 734 O O . ILE A 1 95 ? -5.473 -19.909 4.427 1.00 96.38 95 ILE A O 1
ATOM 738 N N . GLU A 1 96 ? -7.689 -19.749 4.784 1.00 95.38 96 GLU A N 1
ATOM 739 C CA . GLU A 1 96 ? -8.146 -20.360 3.542 1.00 95.38 96 GLU A CA 1
ATOM 740 C C . GLU A 1 96 ? -9.341 -19.536 3.058 1.00 95.38 96 GLU A C 1
ATOM 742 O O . GLU A 1 96 ? -10.416 -19.573 3.659 1.00 95.38 96 GLU A O 1
ATOM 747 N N . ASP A 1 97 ? -9.123 -18.718 2.030 1.00 92.62 97 ASP A N 1
ATOM 748 C CA . ASP A 1 97 ? -10.145 -17.850 1.444 1.00 92.62 97 ASP A CA 1
ATOM 749 C C . ASP A 1 97 ? -10.225 -18.042 -0.083 1.00 92.62 97 ASP A C 1
ATOM 751 O O . ASP A 1 97 ? -9.668 -18.993 -0.638 1.00 92.62 97 ASP A O 1
ATOM 755 N N . ALA A 1 98 ? -10.955 -17.170 -0.785 1.00 91.69 98 ALA A N 1
ATOM 756 C CA . ALA A 1 98 ? -11.119 -17.260 -2.238 1.00 91.69 98 ALA A CA 1
ATOM 757 C C . ALA A 1 98 ? -9.793 -17.138 -3.022 1.00 91.69 98 ALA A C 1
ATOM 759 O O . ALA A 1 98 ? -9.751 -17.490 -4.201 1.00 91.69 98 ALA A O 1
ATOM 760 N N . PHE A 1 99 ? -8.724 -16.662 -2.377 1.00 91.19 99 PHE A N 1
ATOM 761 C CA . PHE A 1 99 ? -7.381 -16.518 -2.935 1.00 91.19 99 PHE A CA 1
ATOM 762 C C . PHE A 1 99 ? -6.458 -17.694 -2.584 1.00 91.19 99 PHE A C 1
ATOM 764 O O . PHE A 1 99 ? -5.292 -17.684 -2.974 1.00 91.19 99 PHE A O 1
ATOM 771 N N . GLY A 1 100 ? -6.965 -18.707 -1.874 1.00 91.81 100 GLY A N 1
ATOM 772 C CA . GLY A 1 100 ? -6.244 -19.931 -1.538 1.00 91.81 100 GLY A CA 1
ATOM 773 C C . GLY A 1 100 ? -5.782 -19.994 -0.083 1.00 91.81 100 GLY A C 1
ATOM 774 O O . GLY A 1 100 ? -6.332 -19.340 0.804 1.00 91.81 100 GLY A O 1
ATOM 775 N N . LYS A 1 101 ? -4.774 -20.837 0.166 1.00 94.69 101 LYS A N 1
ATOM 776 C CA . LYS A 1 101 ? -4.191 -21.051 1.497 1.00 94.69 101 LYS A CA 1
ATOM 777 C C . LYS A 1 101 ? -3.024 -20.105 1.725 1.00 94.69 101 LYS A C 1
ATOM 779 O O . LYS A 1 101 ? -2.119 -20.022 0.895 1.00 94.69 101 LYS A O 1
ATOM 784 N N . GLY A 1 102 ? -3.032 -19.415 2.855 1.00 95.56 102 GLY A N 1
ATOM 785 C CA . GLY A 1 102 ? -2.012 -18.430 3.185 1.00 95.56 102 GLY A CA 1
ATOM 786 C C . GLY A 1 102 ? -1.915 -18.157 4.676 1.00 95.56 102 GLY A C 1
ATOM 787 O O . GLY A 1 102 ? -2.499 -18.858 5.503 1.00 95.56 102 GLY A O 1
ATOM 788 N N . ILE A 1 103 ? -1.169 -17.111 5.014 1.00 97.19 103 ILE A N 1
ATOM 789 C CA . ILE A 1 103 ? -1.020 -16.611 6.379 1.00 97.19 103 ILE A CA 1
ATOM 790 C C . ILE A 1 103 ? -1.406 -15.132 6.395 1.00 97.19 103 ILE A C 1
ATOM 792 O O . ILE A 1 103 ? -0.854 -14.326 5.642 1.00 97.19 103 ILE A O 1
ATOM 796 N N . ASP A 1 104 ? -2.350 -14.775 7.263 1.00 97.88 104 ASP A N 1
ATOM 797 C CA . ASP A 1 104 ? -2.696 -13.396 7.598 1.00 97.88 104 ASP A CA 1
ATOM 798 C C . ASP A 1 104 ? -1.765 -12.881 8.702 1.00 97.88 104 ASP A C 1
ATOM 800 O O . ASP A 1 104 ? -1.864 -13.292 9.862 1.00 97.88 104 ASP A O 1
ATOM 804 N N . HIS A 1 105 ? -0.850 -11.984 8.339 1.00 98.06 105 HIS A N 1
ATOM 805 C CA . HIS A 1 105 ? 0.042 -11.291 9.262 1.00 98.06 105 HIS A CA 1
ATOM 806 C C . HIS A 1 105 ? -0.592 -9.975 9.706 1.00 98.06 105 HIS A C 1
ATOM 808 O O . HIS A 1 105 ? -0.621 -8.997 8.953 1.00 98.06 105 HIS A O 1
ATOM 814 N N . ARG A 1 106 ? -1.078 -9.943 10.947 1.00 98.19 106 ARG A N 1
ATOM 815 C CA . ARG A 1 106 ? -1.908 -8.867 11.483 1.00 98.19 106 ARG A CA 1
ATOM 816 C C . ARG A 1 106 ? -1.172 -8.058 12.538 1.00 98.19 106 ARG A C 1
ATOM 818 O O . ARG A 1 106 ? -0.731 -8.592 13.553 1.00 98.19 106 ARG A O 1
ATOM 825 N N . PHE A 1 107 ? -1.118 -6.755 12.306 1.00 98.38 107 PHE A N 1
ATOM 826 C CA . PHE A 1 107 ? -0.545 -5.747 13.185 1.00 98.38 107 PHE A CA 1
ATOM 827 C C . PHE A 1 107 ? -1.681 -4.884 13.729 1.00 98.38 107 PHE A C 1
ATOM 829 O O . PHE A 1 107 ? -2.407 -4.250 12.960 1.00 98.38 107 PHE A O 1
ATOM 836 N N . THR A 1 108 ? -1.846 -4.881 15.046 1.00 98.38 108 THR A N 1
ATOM 837 C CA . THR A 1 108 ? -2.913 -4.159 15.743 1.00 98.38 108 THR A CA 1
ATOM 838 C C . THR A 1 108 ? -2.301 -3.006 16.519 1.00 98.38 108 THR A C 1
ATOM 840 O O . THR A 1 108 ? -1.447 -3.216 17.377 1.00 98.38 108 THR A O 1
ATOM 843 N N . PHE A 1 109 ? -2.733 -1.791 16.210 1.00 98.31 109 PHE A N 1
ATOM 844 C CA . PHE A 1 109 ? -2.248 -0.550 16.792 1.00 98.31 109 PHE A CA 1
ATOM 845 C C . PHE A 1 109 ? -3.313 0.028 17.725 1.00 98.31 109 PHE A C 1
ATOM 847 O O . PHE A 1 109 ? -4.459 0.219 17.314 1.00 98.31 109 PHE A O 1
ATOM 854 N N . SER A 1 110 ? -2.936 0.297 18.975 1.00 97.94 110 SER A N 1
ATOM 855 C CA . SER A 1 110 ? -3.839 0.743 20.047 1.00 97.94 110 SER A CA 1
ATOM 856 C C . SER A 1 110 ? -3.207 1.833 20.922 1.00 97.94 110 SER A C 1
ATOM 858 O O . SER A 1 110 ? -2.039 2.206 20.760 1.00 97.94 110 SER A O 1
ATOM 860 N N . GLY A 1 111 ? -3.992 2.387 21.851 1.00 96.50 111 GLY A N 1
ATOM 861 C CA . GLY A 1 111 ? -3.523 3.434 22.761 1.00 96.50 111 GLY A CA 1
ATOM 862 C C . GLY A 1 111 ? -3.299 4.766 22.044 1.00 96.50 111 GLY A C 1
ATOM 863 O O . GLY A 1 111 ? -2.236 5.379 22.193 1.00 96.50 111 GLY A O 1
ATOM 864 N N . ASN A 1 112 ? -4.272 5.186 21.230 1.00 96.69 112 ASN A N 1
ATOM 865 C CA . ASN A 1 112 ? -4.296 6.509 20.613 1.00 96.69 112 ASN A CA 1
ATOM 866 C C . ASN A 1 112 ? -4.628 7.577 21.668 1.00 96.69 112 ASN A C 1
ATOM 868 O O . ASN A 1 112 ? -5.530 7.411 22.486 1.00 96.69 112 ASN A O 1
ATOM 872 N N . SER A 1 113 ? -3.879 8.682 21.680 1.00 92.25 113 SER A N 1
ATOM 873 C CA . SER A 1 113 ? -3.990 9.703 22.733 1.00 92.25 113 SER A CA 1
ATOM 874 C C . SER A 1 113 ? -5.300 10.495 22.712 1.00 92.25 113 SER A C 1
ATOM 876 O O . SER A 1 113 ? -5.679 11.042 23.743 1.00 92.25 113 SER A O 1
ATOM 878 N N . GLN A 1 114 ? -5.967 10.574 21.559 1.00 91.25 114 GLN A N 1
ATOM 879 C CA . GLN A 1 114 ? -7.236 11.284 21.383 1.00 91.25 114 GLN A CA 1
ATOM 880 C C . GLN A 1 114 ? -8.445 10.367 21.602 1.00 91.25 114 GLN A C 1
ATOM 882 O O . GLN A 1 114 ? -9.489 10.841 22.038 1.00 91.25 114 GLN A O 1
ATOM 887 N N . ASP A 1 115 ? -8.301 9.069 21.323 1.00 93.12 115 ASP A N 1
ATOM 888 C CA . ASP A 1 115 ? -9.353 8.067 21.496 1.00 93.12 115 ASP A CA 1
ATOM 889 C C . ASP A 1 115 ? -8.740 6.710 21.883 1.00 93.12 115 ASP A C 1
ATOM 891 O O . ASP A 1 115 ? -8.171 6.011 21.049 1.00 93.12 115 ASP A O 1
ATOM 895 N N . GLN A 1 116 ? -8.820 6.341 23.164 1.00 94.81 116 GLN A N 1
ATOM 896 C CA . GLN A 1 116 ? -8.176 5.125 23.682 1.00 94.81 116 GLN A CA 1
ATOM 897 C C . GLN A 1 116 ? -8.818 3.827 23.170 1.00 94.81 116 GLN A C 1
ATOM 899 O O . GLN A 1 116 ? -8.157 2.789 23.194 1.00 94.81 116 GLN A O 1
ATOM 904 N N . GLU A 1 117 ? -10.075 3.876 22.719 1.00 96.00 117 GLU A N 1
ATOM 905 C CA . GLU A 1 117 ? -10.812 2.708 22.222 1.00 96.00 117 GLU A CA 1
ATOM 906 C C . GLU A 1 117 ? -10.639 2.507 20.713 1.00 96.00 117 GLU A C 1
ATOM 908 O O . GLU A 1 117 ? -10.953 1.437 20.189 1.00 96.00 117 GLU A O 1
ATOM 913 N N . LEU A 1 118 ? -10.102 3.510 20.009 1.00 97.19 118 LEU A N 1
ATOM 914 C CA . LEU A 1 118 ? -9.766 3.387 18.600 1.00 97.19 118 LEU A CA 1
ATOM 915 C C . LEU A 1 118 ? -8.616 2.398 18.404 1.00 97.19 118 LEU A C 1
ATOM 917 O O . LEU A 1 118 ? -7.536 2.526 18.991 1.00 97.19 118 LEU A O 1
ATOM 921 N N . VAL A 1 119 ? -8.829 1.467 17.482 1.00 98.06 119 VAL A N 1
ATOM 922 C CA . VAL A 1 119 ? -7.837 0.496 17.037 1.00 98.06 119 VAL A CA 1
ATOM 923 C C . VAL A 1 119 ? -7.669 0.600 15.526 1.00 98.06 119 VAL A C 1
ATOM 925 O O . VAL A 1 119 ? -8.642 0.652 14.776 1.00 98.06 119 VAL A O 1
ATOM 928 N N . MET A 1 120 ? -6.419 0.599 15.068 1.00 98.56 120 MET A N 1
ATOM 929 C CA . MET A 1 120 ? -6.082 0.419 13.656 1.00 98.56 120 MET A CA 1
ATOM 930 C C . MET A 1 120 ? -5.495 -0.974 13.460 1.00 98.56 120 MET A C 1
ATOM 932 O O . MET A 1 120 ? -4.561 -1.363 14.156 1.00 98.56 120 MET A O 1
ATOM 936 N N . GLN A 1 121 ? -6.012 -1.719 12.491 1.00 98.50 121 GLN A N 1
ATOM 937 C CA . GLN A 1 121 ? -5.503 -3.036 12.137 1.00 98.50 121 GLN A CA 1
ATOM 938 C C . GLN A 1 121 ? -4.963 -3.011 10.708 1.00 98.50 121 GLN A C 1
ATOM 940 O O . GLN A 1 121 ? -5.721 -2.802 9.764 1.00 98.50 121 GLN A O 1
ATOM 945 N N . GLN A 1 122 ? -3.664 -3.262 10.549 1.00 98.50 122 GLN A N 1
ATOM 946 C CA . GLN A 1 122 ? -3.027 -3.472 9.251 1.00 98.50 122 GLN A CA 1
ATOM 947 C C . GLN A 1 122 ? -2.709 -4.957 9.094 1.00 98.50 122 GLN A C 1
ATOM 949 O O . GLN A 1 122 ? -2.044 -5.555 9.936 1.00 98.50 122 GLN A O 1
ATOM 954 N N . SER A 1 123 ? -3.188 -5.557 8.016 1.00 97.88 123 SER A N 1
ATOM 955 C CA . SER A 1 123 ? -3.020 -6.978 7.718 1.00 97.88 123 SER A CA 1
ATOM 956 C C . SER A 1 123 ? -2.326 -7.164 6.373 1.00 97.88 123 SER A C 1
ATOM 958 O O . SER A 1 123 ? -2.602 -6.428 5.424 1.00 97.88 123 SER A O 1
ATOM 960 N N . PHE A 1 124 ? -1.421 -8.137 6.297 1.00 98.12 124 PHE A N 1
ATOM 961 C CA . PHE A 1 124 ? -0.785 -8.581 5.060 1.00 98.12 124 PHE A CA 1
ATOM 962 C C . PHE A 1 124 ? -1.005 -10.082 4.910 1.00 98.12 124 PHE A C 1
ATOM 964 O O . PHE A 1 124 ? -0.472 -10.870 5.690 1.00 98.12 124 PHE A O 1
ATOM 971 N N . ARG A 1 125 ? -1.780 -10.476 3.900 1.00 97.50 125 ARG A N 1
ATOM 972 C CA . ARG A 1 125 ? -2.042 -11.881 3.582 1.00 97.50 125 ARG A CA 1
ATOM 973 C C . ARG A 1 125 ? -1.054 -12.345 2.527 1.00 97.50 125 ARG A C 1
ATOM 975 O O . ARG A 1 125 ? -1.009 -11.778 1.430 1.00 97.50 125 ARG A O 1
ATOM 982 N N . LEU A 1 126 ? -0.241 -13.330 2.892 1.00 96.44 126 LEU A N 1
ATOM 983 C CA . LEU A 1 126 ? 0.790 -13.911 2.041 1.00 96.44 126 LEU A CA 1
ATOM 984 C C . LEU A 1 126 ? 0.401 -15.354 1.713 1.00 96.44 126 LEU A C 1
ATOM 986 O O . LEU A 1 126 ? 0.088 -16.134 2.612 1.00 96.44 126 LEU A O 1
ATOM 990 N N . TYR A 1 127 ? 0.454 -15.705 0.431 1.00 93.50 127 TYR A N 1
ATOM 991 C CA . TYR A 1 127 ? 0.111 -17.030 -0.084 1.00 93.50 127 TYR A CA 1
ATOM 992 C C . TYR A 1 127 ? 1.376 -17.631 -0.697 1.00 93.50 127 TYR A C 1
ATOM 994 O O . TYR A 1 127 ? 1.914 -17.066 -1.646 1.00 93.50 127 TYR A O 1
ATOM 1002 N N . SER A 1 128 ? 1.891 -18.736 -0.147 1.00 83.81 128 SER A N 1
ATOM 1003 C CA . SER A 1 128 ? 3.216 -19.268 -0.523 1.00 83.81 128 SER A CA 1
ATOM 1004 C C . SER A 1 128 ? 3.333 -19.642 -2.002 1.00 83.81 128 SER A C 1
ATOM 1006 O O . SER A 1 128 ? 4.419 -19.568 -2.565 1.00 83.81 128 SER A O 1
ATOM 1008 N N . GLU A 1 129 ? 2.211 -19.999 -2.627 1.00 85.06 129 GLU A N 1
ATOM 1009 C CA . GLU A 1 129 ? 2.127 -20.421 -4.028 1.00 85.06 129 GLU A CA 1
ATOM 1010 C C . GLU A 1 129 ? 1.804 -19.265 -4.995 1.00 85.06 129 GLU A C 1
ATOM 1012 O O . GLU A 1 129 ? 1.571 -19.499 -6.185 1.00 85.06 129 GLU A O 1
ATOM 1017 N N . HIS A 1 130 ? 1.739 -18.016 -4.511 1.00 87.62 130 HIS A N 1
ATOM 1018 C CA . HIS A 1 130 ? 1.350 -16.864 -5.324 1.00 87.62 130 HIS A CA 1
ATOM 1019 C C . HIS A 1 130 ? 2.302 -15.669 -5.186 1.00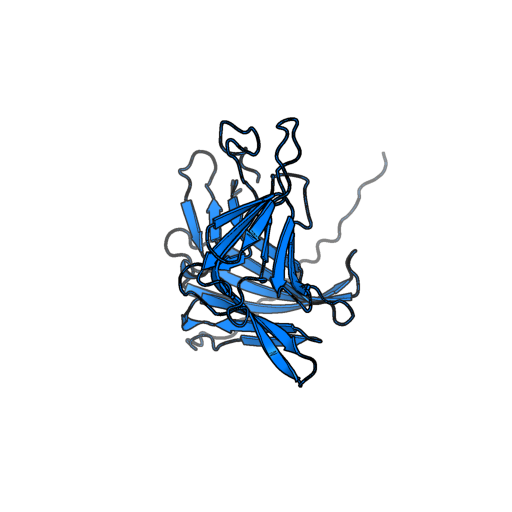 87.62 130 HIS A C 1
ATOM 1021 O O . HIS A 1 130 ? 2.714 -15.264 -4.101 1.00 87.62 130 HIS A O 1
ATOM 1027 N N . GLU A 1 131 ? 2.595 -15.027 -6.316 1.00 89.19 131 GLU A N 1
ATOM 1028 C CA . GLU A 1 131 ? 3.483 -13.862 -6.406 1.00 89.19 131 GLU A CA 1
ATOM 1029 C C . GLU A 1 131 ? 2.747 -12.537 -6.114 1.00 89.19 131 GLU A C 1
ATOM 1031 O O . GLU A 1 131 ? 2.922 -11.538 -6.812 1.00 89.19 131 GLU A O 1
ATOM 1036 N N . TYR A 1 132 ? 1.898 -12.505 -5.082 1.00 93.06 132 TYR A N 1
ATOM 1037 C CA . TYR A 1 132 ? 1.232 -11.280 -4.624 1.00 93.06 132 TYR A CA 1
ATOM 1038 C C . TYR A 1 132 ? 1.051 -11.244 -3.104 1.00 93.06 132 TYR A C 1
ATOM 1040 O O . TYR A 1 132 ? 1.109 -12.259 -2.414 1.00 93.06 132 TYR A O 1
ATOM 1048 N N . ILE A 1 133 ? 0.795 -10.041 -2.590 1.00 95.44 133 ILE A N 1
ATOM 1049 C CA . ILE A 1 133 ? 0.413 -9.785 -1.200 1.00 95.44 133 ILE A CA 1
ATOM 1050 C C . ILE A 1 133 ? -0.911 -9.029 -1.219 1.00 95.44 133 ILE A C 1
ATOM 1052 O O . ILE A 1 133 ? -1.035 -8.038 -1.941 1.00 95.44 133 ILE A O 1
ATOM 1056 N N . ILE A 1 134 ? -1.870 -9.445 -0.392 1.00 96.81 134 ILE A N 1
ATOM 1057 C CA . ILE A 1 134 ? -3.088 -8.659 -0.154 1.00 96.81 134 ILE A CA 1
ATOM 1058 C C . ILE A 1 134 ? -2.886 -7.829 1.112 1.00 96.81 134 ILE A C 1
ATOM 1060 O O . ILE A 1 134 ? -2.615 -8.372 2.182 1.00 96.81 134 ILE A O 1
ATOM 1064 N N . SER A 1 135 ? -3.014 -6.510 0.983 1.00 97.12 135 SER A N 1
ATOM 1065 C CA . SER A 1 135 ? -2.929 -5.564 2.097 1.00 97.12 135 SER A CA 1
ATOM 1066 C C . SER A 1 135 ? -4.328 -5.101 2.490 1.00 97.12 135 SER A C 1
ATOM 1068 O O . SER A 1 135 ? -5.082 -4.646 1.632 1.00 97.12 135 SER A O 1
ATOM 1070 N N . VAL A 1 136 ? -4.675 -5.210 3.773 1.00 96.50 136 VAL A N 1
ATOM 1071 C CA . VAL A 1 136 ? -5.997 -4.838 4.300 1.00 96.50 136 VAL A CA 1
ATOM 1072 C C . VAL A 1 136 ? -5.821 -3.915 5.498 1.00 96.50 136 VAL A C 1
ATOM 1074 O O . VAL A 1 136 ? -5.114 -4.259 6.444 1.00 96.50 136 VAL A O 1
ATOM 1077 N N . LEU A 1 137 ? -6.474 -2.756 5.459 1.00 97.44 137 LEU A N 1
ATOM 1078 C CA . LEU A 1 137 ? -6.505 -1.792 6.556 1.00 97.44 137 LEU A CA 1
ATOM 1079 C C . LEU A 1 137 ? -7.925 -1.707 7.113 1.00 97.44 137 LEU A C 1
ATOM 1081 O O . LEU A 1 137 ? -8.890 -1.650 6.354 1.00 97.44 137 LEU A O 1
ATOM 1085 N N . SER A 1 138 ? -8.052 -1.670 8.435 1.00 96.69 138 SER A N 1
ATOM 1086 C CA . SER A 1 138 ? -9.334 -1.502 9.118 1.00 96.69 138 SER A CA 1
ATOM 1087 C C . SER A 1 138 ? -9.191 -0.560 10.308 1.00 96.69 138 SER A C 1
ATOM 1089 O O . SER A 1 138 ? -8.161 -0.558 10.987 1.00 96.69 138 SER A O 1
ATOM 1091 N N . LEU A 1 139 ? -10.240 0.218 10.570 1.00 96.81 139 LEU A N 1
ATOM 1092 C CA . LEU A 1 139 ? -10.430 0.925 11.832 1.00 96.81 139 LEU A CA 1
ATOM 1093 C C . LEU A 1 139 ? -11.520 0.209 12.623 1.00 96.81 139 LEU A C 1
ATOM 1095 O O . LEU A 1 139 ? -12.544 -0.169 12.063 1.00 96.81 139 LEU A O 1
ATOM 1099 N N . ILE A 1 140 ? -11.270 -0.003 13.908 1.00 96.38 140 ILE A N 1
ATOM 1100 C CA . ILE A 1 140 ? -12.142 -0.750 14.810 1.00 96.38 140 ILE A CA 1
ATOM 1101 C C . ILE A 1 140 ? -12.385 0.125 16.035 1.00 96.38 140 ILE A C 1
ATOM 1103 O O . ILE A 1 140 ? -11.449 0.704 16.588 1.00 96.38 140 ILE A O 1
ATOM 1107 N N . HIS A 1 141 ? -13.643 0.225 16.447 1.00 95.75 141 HIS A N 1
ATOM 1108 C CA . HIS A 1 141 ? -14.067 0.976 17.621 1.00 95.75 141 HIS A CA 1
ATOM 1109 C C . HIS A 1 141 ? -15.406 0.395 18.129 1.00 95.75 141 HIS A C 1
ATOM 1111 O O . HIS A 1 141 ? -16.151 -0.163 17.319 1.00 95.75 141 HIS A O 1
ATOM 1117 N N . PRO A 1 142 ? -15.721 0.471 19.439 1.00 92.88 142 PRO A N 1
ATOM 1118 C CA . PRO A 1 142 ? -16.993 -0.026 19.981 1.00 92.88 142 PRO A CA 1
ATOM 1119 C C . PRO A 1 142 ? -18.228 0.698 19.425 1.00 92.88 142 PRO A C 1
ATOM 1121 O O . PRO A 1 142 ? -19.227 0.062 19.096 1.00 92.88 142 PRO A O 1
ATOM 1124 N N . ASP A 1 143 ? -18.144 2.023 19.295 1.00 90.81 143 ASP A N 1
ATOM 1125 C CA . ASP A 1 143 ? -19.128 2.831 18.567 1.00 90.81 143 ASP A CA 1
ATOM 1126 C C . ASP A 1 143 ? -18.905 2.768 17.053 1.00 90.81 143 ASP A C 1
ATOM 1128 O O . ASP A 1 143 ? -17.769 2.639 16.590 1.00 90.81 143 ASP A O 1
ATOM 1132 N N . SER A 1 144 ? -19.976 2.986 16.287 1.00 90.38 144 SER A N 1
ATOM 1133 C CA . SER A 1 144 ? -19.913 3.166 14.835 1.00 90.38 144 SER A CA 1
ATOM 1134 C C . SER A 1 144 ? -18.992 4.324 14.444 1.00 90.38 144 SER A C 1
ATOM 1136 O O . SER A 1 144 ? -19.176 5.466 14.879 1.00 90.38 144 SER A O 1
ATOM 1138 N N . LEU A 1 145 ? -18.030 4.022 13.574 1.00 92.75 145 LEU A N 1
ATOM 1139 C CA . LEU A 1 145 ? -17.217 5.016 12.888 1.00 92.75 145 LEU A CA 1
ATOM 1140 C C . LEU A 1 145 ? -17.766 5.248 11.491 1.00 92.75 145 LEU A C 1
ATOM 1142 O O . LEU A 1 145 ? -18.375 4.374 10.904 1.00 92.75 145 LEU A O 1
ATOM 1146 N N . GLU A 1 146 ? -17.500 6.421 10.951 1.00 91.38 146 GLU A N 1
ATOM 1147 C CA . GLU A 1 146 ? -17.734 6.755 9.559 1.00 91.38 146 GLU A CA 1
ATOM 1148 C C . GLU A 1 146 ? -16.388 7.094 8.924 1.00 91.38 146 GLU A C 1
ATOM 1150 O O . GLU A 1 146 ? -15.641 7.917 9.457 1.00 91.38 146 GLU A O 1
ATOM 1155 N N . SER A 1 147 ? -16.068 6.497 7.780 1.00 92.44 147 SER A N 1
ATOM 1156 C CA . SER A 1 147 ? -14.870 6.836 7.004 1.00 92.44 147 SER A CA 1
ATOM 1157 C C . SER A 1 147 ? -15.211 7.008 5.537 1.00 92.44 147 SER A C 1
ATOM 1159 O O . SER A 1 147 ? -16.190 6.446 5.075 1.00 92.44 147 SER A O 1
ATOM 1161 N N . ASN A 1 148 ? -14.415 7.772 4.798 1.00 91.88 148 ASN A N 1
ATOM 1162 C CA . ASN A 1 148 ? -14.408 7.778 3.335 1.00 91.88 148 ASN A CA 1
ATOM 1163 C C . ASN A 1 148 ? -12.981 7.786 2.774 1.00 91.88 148 ASN A C 1
ATOM 1165 O O . ASN A 1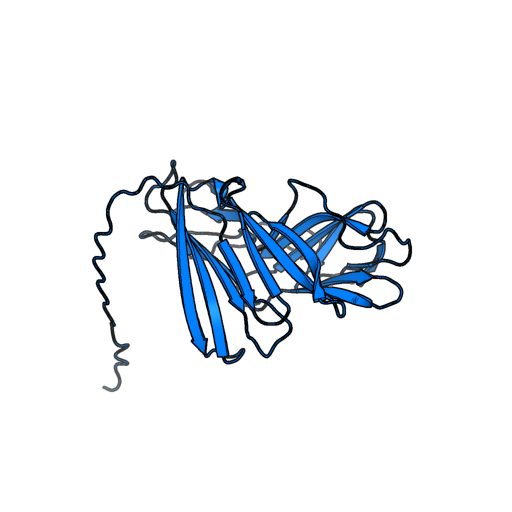 148 ? -12.775 8.222 1.646 1.00 91.88 148 ASN A O 1
ATOM 1169 N N . TYR A 1 149 ? -11.991 7.379 3.574 1.00 94.75 149 TYR A N 1
ATOM 1170 C CA . TYR A 1 149 ? -10.600 7.321 3.142 1.00 94.75 149 TYR A CA 1
ATOM 1171 C C . TYR A 1 149 ? -9.808 6.318 3.973 1.00 94.75 149 TYR A C 1
ATOM 1173 O O . TYR A 1 149 ? -9.622 6.512 5.179 1.00 94.75 149 TYR A O 1
ATOM 1181 N N . LEU A 1 150 ? -9.297 5.290 3.300 1.00 96.12 150 LEU A N 1
ATOM 1182 C CA . LEU A 1 150 ? -8.355 4.319 3.846 1.00 96.12 150 LEU A CA 1
ATOM 1183 C C . LEU A 1 150 ? -7.225 4.096 2.838 1.00 96.12 150 LEU A C 1
ATOM 1185 O O . LEU A 1 150 ? -7.479 3.833 1.663 1.00 96.12 150 LEU A O 1
ATOM 1189 N N . ALA A 1 151 ? -5.981 4.165 3.305 1.00 97.38 151 ALA A N 1
ATOM 1190 C CA . ALA A 1 151 ? -4.782 3.947 2.507 1.00 97.38 151 ALA A CA 1
ATOM 1191 C C . ALA A 1 151 ? -3.883 2.888 3.172 1.00 97.38 151 ALA A C 1
ATOM 1193 O O . ALA A 1 151 ? -3.031 3.232 3.998 1.00 97.38 151 ALA A O 1
ATOM 1194 N N . PRO A 1 152 ? -4.045 1.594 2.832 1.00 97.38 152 PRO A N 1
ATOM 1195 C CA . PRO A 1 152 ? -3.218 0.518 3.386 1.00 97.38 152 PRO A CA 1
ATOM 1196 C C . PRO A 1 152 ? -1.739 0.618 2.981 1.00 97.38 152 PRO A C 1
ATOM 1198 O O . PRO A 1 152 ? -0.866 0.114 3.685 1.00 97.38 152 PRO A O 1
ATOM 1201 N N . ILE A 1 153 ? -1.437 1.260 1.846 1.00 97.69 153 ILE A N 1
ATOM 1202 C CA . ILE A 1 153 ? -0.068 1.537 1.400 1.00 97.69 153 ILE A CA 1
ATOM 1203 C C . ILE A 1 153 ? 0.086 3.043 1.218 1.00 97.69 153 ILE A C 1
ATOM 1205 O O . ILE A 1 153 ? -0.595 3.637 0.385 1.00 97.69 153 ILE A O 1
ATOM 1209 N N . CYS A 1 154 ? 1.004 3.656 1.961 1.00 97.31 154 CYS A N 1
ATOM 1210 C CA . CYS A 1 154 ? 1.279 5.086 1.873 1.00 97.31 154 CYS A CA 1
ATOM 1211 C C . CYS A 1 154 ? 2.748 5.368 2.191 1.00 97.31 154 CYS A C 1
ATOM 1213 O O . CYS A 1 154 ? 3.174 5.325 3.343 1.00 97.31 154 CYS A O 1
ATOM 1215 N N . THR A 1 155 ? 3.538 5.664 1.162 1.00 96.19 155 THR A N 1
ATOM 1216 C CA . THR A 1 155 ? 4.918 6.145 1.299 1.00 96.19 155 THR A CA 1
ATOM 1217 C C . THR A 1 155 ? 4.994 7.632 0.946 1.00 96.19 155 THR A C 1
ATOM 1219 O O . THR A 1 155 ? 4.150 8.160 0.220 1.00 96.19 155 THR A O 1
ATOM 1222 N N . GLY A 1 156 ? 6.024 8.328 1.430 1.00 90.81 156 GLY A N 1
ATOM 1223 C CA . GLY A 1 156 ? 6.204 9.757 1.130 1.00 90.81 156 GLY A CA 1
ATOM 1224 C C . GLY A 1 156 ? 7.203 10.492 2.021 1.00 90.81 156 GLY A C 1
ATOM 1225 O O . GLY A 1 156 ? 7.673 11.568 1.668 1.00 90.81 156 GLY A O 1
ATOM 1226 N N . SER A 1 157 ? 7.555 9.906 3.166 1.00 85.62 157 SER A N 1
ATOM 1227 C CA . SER A 1 157 ? 8.503 10.483 4.126 1.00 85.62 157 SER A CA 1
ATOM 1228 C C . SER A 1 157 ? 9.965 10.342 3.697 1.00 85.62 157 SER A C 1
ATOM 1230 O O . SER A 1 157 ? 10.818 11.117 4.122 1.00 85.62 157 SER A O 1
ATOM 1232 N N . THR A 1 158 ? 10.296 9.352 2.864 1.00 88.31 158 THR A N 1
ATOM 1233 C CA . THR A 1 158 ? 11.660 9.131 2.370 1.00 88.31 158 THR A CA 1
ATOM 1234 C C . THR A 1 158 ? 11.621 8.532 0.972 1.00 88.31 158 THR A C 1
ATOM 1236 O O . THR A 1 158 ? 11.016 7.483 0.751 1.00 88.31 158 THR A O 1
ATOM 1239 N N . ALA A 1 159 ? 12.291 9.191 0.026 1.00 94.56 159 ALA A N 1
ATOM 1240 C CA . ALA A 1 159 ? 12.435 8.674 -1.326 1.00 94.56 159 ALA A CA 1
ATOM 1241 C C . ALA A 1 159 ? 13.350 7.443 -1.347 1.00 94.56 159 ALA A C 1
ATOM 1243 O O . ALA A 1 159 ? 14.375 7.411 -0.663 1.00 94.56 159 ALA A O 1
ATOM 1244 N N . TYR A 1 160 ? 13.030 6.459 -2.184 1.00 96.00 160 TYR A N 1
ATOM 1245 C CA . TYR A 1 160 ? 13.851 5.260 -2.355 1.00 96.00 160 TYR A CA 1
ATOM 1246 C C . TYR A 1 160 ? 14.051 4.924 -3.831 1.00 96.00 160 TYR A C 1
ATOM 1248 O O . TYR A 1 160 ? 13.228 5.242 -4.690 1.00 96.00 160 TYR A O 1
ATOM 1256 N N . THR A 1 161 ? 15.179 4.288 -4.135 1.00 96.56 161 THR A N 1
ATOM 1257 C CA . THR A 1 161 ? 15.482 3.798 -5.482 1.00 96.56 161 THR A CA 1
ATOM 1258 C C . THR A 1 161 ? 14.809 2.443 -5.676 1.00 96.56 161 THR A C 1
ATOM 1260 O O . THR A 1 161 ? 15.175 1.483 -5.003 1.00 96.56 161 THR A O 1
ATOM 1263 N N . MET A 1 162 ? 13.841 2.365 -6.591 1.00 95.94 162 MET A N 1
ATOM 1264 C CA . MET A 1 162 ? 13.179 1.109 -6.967 1.00 95.94 162 MET A CA 1
ATOM 1265 C C . MET A 1 162 ? 13.913 0.422 -8.125 1.00 95.94 162 MET A C 1
ATOM 1267 O O . MET A 1 162 ? 14.111 -0.791 -8.103 1.00 95.94 162 MET A O 1
ATOM 1271 N N . TYR A 1 163 ? 14.366 1.209 -9.104 1.00 96.12 163 TYR A N 1
ATOM 1272 C CA . TYR A 1 163 ? 15.129 0.735 -10.258 1.00 96.12 163 TYR A CA 1
ATOM 1273 C C . TYR A 1 163 ? 16.381 1.583 -10.459 1.00 96.12 163 TYR A C 1
ATOM 1275 O O . TYR A 1 163 ? 16.416 2.763 -10.102 1.00 96.12 163 TYR A O 1
ATOM 1283 N N . VAL A 1 164 ? 17.405 0.992 -11.080 1.00 95.56 164 VAL A N 1
ATOM 1284 C CA . VAL A 1 164 ? 18.528 1.769 -11.617 1.00 95.56 164 VAL A CA 1
ATOM 1285 C C . VAL A 1 164 ? 17.966 2.814 -12.582 1.00 95.56 164 VAL A C 1
ATOM 1287 O O . VAL A 1 164 ? 17.071 2.514 -13.373 1.00 95.56 164 VAL A O 1
ATOM 1290 N N . SER A 1 165 ? 18.459 4.051 -12.480 1.00 97.44 165 SER A N 1
ATOM 1291 C CA . SER A 1 165 ? 17.971 5.167 -13.291 1.00 97.44 165 SER A CA 1
ATOM 1292 C C . SER A 1 165 ? 18.109 4.849 -14.779 1.00 97.44 165 SER A C 1
ATOM 1294 O O . SER A 1 165 ? 19.217 4.659 -15.278 1.00 97.44 165 SER A O 1
ATOM 1296 N N . ASN A 1 166 ? 16.981 4.794 -15.484 1.00 97.88 166 ASN A N 1
ATOM 1297 C CA . ASN A 1 166 ? 16.941 4.577 -16.923 1.00 97.88 166 ASN A CA 1
ATOM 1298 C C . ASN A 1 166 ? 15.712 5.275 -17.505 1.00 97.88 166 ASN A C 1
ATOM 1300 O O . ASN A 1 166 ? 14.583 5.022 -17.087 1.00 97.88 166 ASN A O 1
ATOM 1304 N N . SER A 1 167 ? 15.919 6.120 -18.517 1.00 97.31 167 SER A N 1
ATOM 1305 C CA . SER A 1 167 ? 14.847 6.863 -19.190 1.00 97.31 167 SER A CA 1
ATOM 1306 C C . SER A 1 167 ? 13.797 5.988 -19.890 1.00 97.31 167 SER A C 1
ATOM 1308 O O . SER A 1 167 ? 12.812 6.547 -20.383 1.00 97.31 167 SER A O 1
ATOM 1310 N N . ASN A 1 168 ? 13.981 4.659 -19.922 1.00 97.94 168 ASN A N 1
ATOM 1311 C CA . ASN A 1 168 ? 13.025 3.640 -20.361 1.00 97.94 168 ASN A CA 1
ATOM 1312 C C . ASN A 1 168 ? 12.113 3.097 -19.250 1.00 97.94 168 ASN A C 1
ATOM 1314 O O . ASN A 1 168 ? 11.061 2.558 -19.581 1.00 97.94 168 ASN A O 1
ATOM 1318 N N . ASN A 1 169 ? 12.415 3.326 -17.970 1.00 98.50 169 ASN A N 1
ATOM 1319 C CA . ASN A 1 169 ? 11.540 2.939 -16.859 1.00 98.50 169 ASN A CA 1
ATOM 1320 C C . ASN A 1 169 ? 10.210 3.695 -16.916 1.00 98.50 169 ASN A C 1
ATOM 1322 O O . ASN A 1 169 ? 10.172 4.864 -17.336 1.00 98.50 169 ASN A O 1
ATOM 1326 N N . ARG A 1 170 ? 9.116 3.043 -16.507 1.00 98.50 170 ARG A N 1
ATOM 1327 C CA . ARG A 1 170 ? 7.761 3.577 -16.683 1.00 98.50 170 ARG A CA 1
ATOM 1328 C C . ARG A 1 170 ? 6.872 3.475 -15.455 1.00 98.50 170 ARG A C 1
ATOM 1330 O O . ARG A 1 170 ? 6.982 2.543 -14.668 1.00 98.50 170 ARG A O 1
ATOM 1337 N N . MET A 1 171 ? 5.931 4.412 -15.390 1.00 98.62 171 MET A N 1
ATOM 1338 C CA . MET A 1 171 ? 4.706 4.351 -14.596 1.00 98.62 171 MET A CA 1
ATOM 1339 C C . MET A 1 171 ? 3.508 4.314 -15.557 1.00 98.62 171 MET A C 1
ATOM 1341 O O . MET A 1 171 ? 3.488 5.046 -16.555 1.00 98.62 171 MET A O 1
ATOM 1345 N N . LEU A 1 172 ? 2.525 3.462 -15.280 1.00 98.19 172 LEU A N 1
ATOM 1346 C CA . LEU A 1 172 ? 1.308 3.323 -16.080 1.00 98.19 172 LEU A CA 1
ATOM 1347 C C . LEU A 1 172 ? 0.159 4.114 -15.445 1.00 98.19 172 LEU A C 1
ATOM 1349 O O . LEU A 1 172 ? -0.322 3.748 -14.380 1.00 98.19 172 LEU A O 1
ATOM 1353 N N . LYS A 1 173 ? -0.316 5.161 -16.126 1.00 97.19 173 LYS A N 1
ATOM 1354 C CA . LYS A 1 173 ? -1.572 5.840 -15.801 1.00 97.19 173 LYS A CA 1
ATOM 1355 C C . LYS A 1 173 ? -2.737 5.054 -16.391 1.00 97.19 173 LYS A C 1
ATOM 1357 O O . LYS A 1 173 ? -2.829 4.936 -17.614 1.00 97.19 173 LYS A O 1
ATOM 1362 N N . VAL A 1 174 ? -3.626 4.569 -15.533 1.00 95.62 174 VAL A N 1
ATOM 1363 C CA . VAL A 1 174 ? -4.922 4.000 -15.926 1.00 95.62 174 VAL A CA 1
ATOM 1364 C C . VAL A 1 174 ? -6.001 5.033 -15.599 1.00 95.62 174 VAL A C 1
ATOM 1366 O O . VAL A 1 174 ? -6.078 5.452 -14.443 1.00 95.62 174 VAL A O 1
ATOM 1369 N N . PRO A 1 175 ? -6.760 5.533 -16.591 1.00 93.06 175 PRO A N 1
ATOM 1370 C CA . PRO A 1 175 ? -7.805 6.524 -16.354 1.00 93.06 175 PRO A CA 1
ATOM 1371 C C . PRO A 1 175 ? -8.986 5.899 -15.606 1.00 93.06 175 PRO A C 1
ATOM 1373 O O . PRO A 1 175 ? -9.192 4.691 -15.674 1.00 93.06 175 PRO A O 1
ATOM 1376 N N . PHE A 1 176 ? -9.785 6.729 -14.934 1.00 86.38 176 PHE A N 1
ATOM 1377 C CA . PHE A 1 176 ? -11.071 6.279 -14.416 1.00 86.38 176 PHE A CA 1
ATOM 1378 C C . PHE A 1 176 ? -12.026 6.101 -15.597 1.00 86.38 176 PHE A C 1
ATOM 1380 O O . PHE A 1 176 ? -12.194 7.023 -16.405 1.00 86.38 176 PHE A O 1
ATOM 1387 N N . ASP A 1 177 ? -12.617 4.917 -15.718 1.00 70.88 177 ASP A N 1
ATOM 1388 C CA . ASP A 1 177 ? -13.533 4.590 -16.806 1.00 70.88 177 ASP A CA 1
ATOM 1389 C C . ASP A 1 177 ? -14.952 5.052 -16.454 1.00 70.88 177 ASP A C 1
ATOM 1391 O O . ASP A 1 177 ? -15.750 4.321 -15.875 1.00 70.88 177 ASP A O 1
ATOM 1395 N N . ASN A 1 178 ? -15.237 6.327 -16.720 1.00 58.69 178 ASN A N 1
ATOM 1396 C CA . ASN A 1 178 ? -16.590 6.879 -16.659 1.00 58.69 178 ASN A CA 1
ATOM 1397 C C . ASN A 1 178 ? -16.731 8.012 -17.679 1.00 58.69 178 ASN A C 1
ATOM 1399 O O . ASN A 1 178 ? -16.428 9.166 -17.354 1.00 58.69 178 ASN A O 1
ATOM 1403 N N . ASP A 1 179 ? -17.097 7.659 -18.920 1.00 62.62 179 ASP A N 1
ATOM 1404 C CA . ASP A 1 179 ? -17.574 8.514 -20.032 1.00 62.62 179 ASP A CA 1
ATOM 1405 C C . ASP A 1 179 ? -16.744 9.770 -20.376 1.00 62.62 179 ASP A C 1
ATOM 1407 O O . ASP A 1 179 ? -17.103 10.596 -21.215 1.00 62.62 179 ASP A O 1
ATOM 1411 N N . GLY A 1 180 ? -15.586 9.930 -19.740 1.00 63.75 180 GLY A N 1
ATOM 1412 C CA . GLY A 1 180 ? -14.778 11.137 -19.758 1.00 63.75 180 GLY A CA 1
ATOM 1413 C C . GLY A 1 180 ? -13.671 11.128 -20.802 1.00 63.75 180 GLY A C 1
ATOM 1414 O O . GLY A 1 180 ? -12.926 12.104 -20.867 1.00 63.75 180 GLY A O 1
ATOM 1415 N N . PHE A 1 181 ? -13.546 10.044 -21.575 1.00 72.81 181 PHE A N 1
ATOM 1416 C CA . PHE A 1 181 ? -12.506 9.835 -22.590 1.00 72.81 181 PHE A CA 1
ATOM 1417 C C . PHE A 1 181 ? -11.067 9.973 -22.051 1.00 72.81 181 PHE A C 1
ATOM 1419 O O . PHE A 1 181 ? -10.148 10.355 -22.786 1.00 72.81 181 PHE A O 1
ATOM 1426 N N . GLY A 1 182 ? -10.856 9.664 -20.766 1.00 80.38 182 GLY A N 1
ATOM 1427 C CA . GLY A 1 182 ? -9.522 9.578 -20.178 1.00 80.38 182 GLY A CA 1
ATOM 1428 C C . GLY A 1 182 ? -8.674 8.542 -20.920 1.00 80.38 182 GLY A C 1
ATOM 1429 O O . GLY A 1 182 ? -9.175 7.502 -21.340 1.00 80.38 182 GLY A O 1
ATOM 1430 N N . ARG A 1 183 ? -7.384 8.828 -21.124 1.00 88.31 183 ARG A N 1
ATOM 1431 C CA . ARG A 1 183 ? -6.479 7.935 -21.861 1.00 88.31 183 ARG A CA 1
ATOM 1432 C C . ARG A 1 183 ? -5.511 7.238 -20.924 1.00 88.31 183 ARG A C 1
ATOM 1434 O O . ARG A 1 183 ? -4.983 7.852 -19.998 1.00 88.31 183 ARG A O 1
ATOM 1441 N N . TYR A 1 184 ? -5.213 5.986 -21.250 1.00 93.88 184 TYR A N 1
ATOM 1442 C CA . TYR A 1 184 ? -4.046 5.299 -20.720 1.00 93.88 184 TYR A CA 1
ATOM 1443 C C . TYR A 1 184 ? -2.786 6.104 -21.036 1.00 93.88 184 TYR A C 1
ATOM 1445 O O . TYR A 1 184 ? -2.603 6.595 -22.154 1.00 93.88 184 TYR A O 1
ATOM 1453 N N . GLY A 1 185 ? -1.921 6.243 -20.039 1.00 94.81 185 GLY A N 1
ATOM 1454 C CA . GLY A 1 185 ? -0.695 7.018 -20.136 1.00 94.81 185 GLY A CA 1
ATOM 1455 C C . 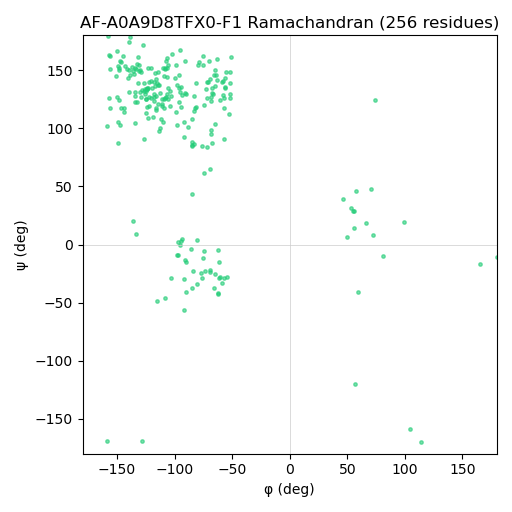GLY A 1 185 ? 0.506 6.175 -19.751 1.00 94.81 185 GLY A C 1
ATOM 1456 O O . GLY A 1 185 ? 0.506 5.493 -18.733 1.00 94.81 185 GLY A O 1
ATOM 1457 N N . ARG A 1 186 ? 1.567 6.234 -20.549 1.00 96.12 186 ARG A N 1
ATOM 1458 C CA . ARG A 1 186 ? 2.851 5.624 -20.208 1.00 96.12 186 ARG A CA 1
ATOM 1459 C C . ARG A 1 186 ? 3.846 6.740 -19.923 1.00 96.12 186 ARG A C 1
ATOM 1461 O O . ARG A 1 186 ? 4.329 7.386 -20.850 1.00 96.12 186 ARG A O 1
ATOM 1468 N N . HIS A 1 187 ? 4.154 6.945 -18.651 1.00 98.12 187 HIS A N 1
ATOM 1469 C CA . HIS A 1 187 ? 4.997 8.040 -18.176 1.00 98.12 187 HIS A CA 1
ATOM 1470 C C . HIS A 1 187 ? 6.366 7.507 -17.769 1.00 98.12 187 HIS A C 1
ATOM 1472 O O . HIS A 1 187 ? 6.481 6.352 -17.372 1.00 98.12 187 HIS A O 1
ATOM 1478 N N . ARG A 1 188 ? 7.417 8.325 -17.863 1.00 98.31 188 ARG A N 1
ATOM 1479 C CA . ARG A 1 188 ? 8.696 8.016 -17.202 1.00 98.31 188 ARG A CA 1
ATOM 1480 C C . ARG A 1 188 ? 8.491 7.988 -15.684 1.00 98.31 188 ARG A C 1
ATOM 1482 O O . ARG A 1 188 ? 7.538 8.588 -15.194 1.00 98.31 188 ARG A O 1
ATOM 1489 N N . ILE A 1 189 ? 9.388 7.340 -14.936 1.00 98.44 189 ILE A N 1
ATOM 1490 C CA . ILE A 1 189 ? 9.442 7.482 -13.465 1.00 98.44 189 ILE A CA 1
ATOM 1491 C C . ILE A 1 189 ? 10.051 8.855 -13.120 1.00 98.44 189 ILE A C 1
ATOM 1493 O O . ILE A 1 189 ? 11.149 8.958 -12.575 1.00 98.44 189 ILE A O 1
ATOM 1497 N N . ASP A 1 190 ? 9.372 9.914 -13.545 1.00 97.88 190 ASP A N 1
ATOM 1498 C CA . ASP A 1 190 ? 9.773 11.307 -13.390 1.00 97.88 190 ASP A CA 1
ATOM 1499 C C . ASP A 1 190 ? 8.528 12.194 -13.517 1.00 97.88 190 ASP A C 1
ATOM 1501 O O . ASP A 1 190 ? 7.986 12.372 -14.611 1.00 97.88 190 ASP A O 1
ATOM 1505 N N . GLY A 1 191 ? 8.021 12.661 -12.376 1.00 97.94 191 GLY A N 1
ATOM 1506 C CA . GLY A 1 191 ? 6.733 13.343 -12.266 1.00 97.94 191 GLY A CA 1
ATOM 1507 C C . GLY A 1 191 ? 5.712 12.554 -11.448 1.00 97.94 191 GLY A C 1
ATOM 1508 O O . GLY A 1 191 ? 6.037 11.568 -10.789 1.00 97.94 191 GLY A O 1
ATOM 1509 N N . GLU A 1 192 ? 4.465 13.013 -11.473 1.00 98.19 192 GLU A N 1
ATOM 1510 C CA . GLU A 1 192 ? 3.387 12.479 -10.645 1.00 98.19 192 GLU A CA 1
ATOM 1511 C C . GLU A 1 192 ? 2.207 12.030 -11.507 1.00 98.19 192 GLU A C 1
ATOM 1513 O O . GLU A 1 192 ? 1.794 12.742 -12.426 1.00 98.19 192 GLU A O 1
ATOM 1518 N N . ILE A 1 193 ? 1.678 10.841 -11.219 1.00 97.69 193 ILE A N 1
ATOM 1519 C CA . ILE A 1 193 ? 0.459 10.318 -11.834 1.00 97.69 193 ILE A CA 1
ATOM 1520 C C . ILE A 1 193 ? -0.505 9.827 -10.759 1.00 97.69 193 ILE A C 1
ATOM 1522 O O . ILE A 1 193 ? -0.091 9.337 -9.711 1.00 97.69 193 ILE A O 1
ATOM 1526 N N . THR A 1 194 ? -1.796 9.913 -11.060 1.00 97.25 194 THR A N 1
ATOM 1527 C CA . THR A 1 194 ? -2.842 9.189 -10.336 1.00 97.25 194 THR A CA 1
ATOM 1528 C C . THR A 1 194 ? -3.521 8.258 -11.329 1.00 97.25 194 THR A C 1
ATOM 1530 O O . THR A 1 194 ? -3.964 8.705 -12.390 1.00 97.25 194 THR A O 1
ATOM 1533 N N . SER A 1 195 ? -3.524 6.972 -11.002 1.00 96.44 195 SER A N 1
ATOM 1534 C CA . SER A 1 195 ? -4.263 5.924 -11.701 1.00 96.44 195 SER A CA 1
ATOM 1535 C C . SER A 1 195 ? -5.448 5.493 -10.855 1.00 96.44 195 SER A C 1
ATOM 1537 O O . SER A 1 195 ? -5.434 5.689 -9.639 1.00 96.44 195 SER A O 1
ATOM 1539 N N . TYR A 1 196 ? -6.429 4.857 -11.479 1.00 94.38 196 TYR A N 1
ATOM 1540 C CA . TYR A 1 196 ? -7.621 4.383 -10.792 1.00 94.38 196 TYR A CA 1
ATOM 1541 C C . TYR A 1 196 ? -7.772 2.881 -10.925 1.00 94.38 196 TYR A C 1
ATOM 1543 O O . TYR A 1 196 ? -7.479 2.331 -11.986 1.00 94.38 196 TYR A O 1
ATOM 1551 N N . GLU A 1 197 ? -8.205 2.252 -9.834 1.00 93.38 197 GLU A N 1
ATOM 1552 C CA . GLU A 1 197 ? -8.298 0.803 -9.606 1.00 93.38 197 GLU A CA 1
ATOM 1553 C C . GLU A 1 197 ? -6.975 0.032 -9.724 1.00 93.38 197 GLU A C 1
ATOM 1555 O O . GLU A 1 197 ? -6.689 -0.825 -8.899 1.00 93.38 197 GLU A O 1
ATOM 1560 N N . VAL A 1 198 ? -6.114 0.345 -10.693 1.00 96.19 198 VAL A N 1
ATOM 1561 C CA . VAL A 1 198 ? -4.849 -0.352 -10.923 1.00 96.19 198 VAL A CA 1
ATOM 1562 C C . VAL A 1 198 ? -3.772 0.575 -11.485 1.00 96.19 198 VAL A C 1
ATOM 1564 O O . VAL A 1 198 ? -4.036 1.542 -12.199 1.00 96.19 198 VAL A O 1
ATOM 1567 N N . SER A 1 199 ? -2.515 0.275 -11.174 1.00 98.00 199 SER A N 1
ATOM 1568 C CA . SER A 1 199 ? -1.341 0.919 -11.756 1.00 98.00 199 SER A CA 1
ATOM 1569 C C . SER A 1 199 ? -0.157 -0.039 -11.810 1.00 98.00 199 SER A C 1
ATOM 1571 O O . SER A 1 199 ? -0.149 -1.087 -11.163 1.00 98.00 199 SER A O 1
ATOM 1573 N N . ALA A 1 200 ? 0.874 0.341 -12.564 1.00 98.25 200 ALA A N 1
ATOM 1574 C CA . ALA A 1 200 ? 2.117 -0.414 -12.646 1.00 98.25 200 ALA A CA 1
ATOM 1575 C C . ALA A 1 200 ? 3.346 0.500 -12.681 1.00 98.25 200 ALA A C 1
ATOM 1577 O O . ALA A 1 200 ? 3.334 1.548 -13.331 1.00 98.25 200 ALA A O 1
ATOM 1578 N N . ILE A 1 201 ? 4.430 0.062 -12.036 1.00 98.38 201 ILE A N 1
ATOM 1579 C CA . ILE A 1 201 ? 5.763 0.678 -12.097 1.00 98.38 201 ILE A CA 1
ATOM 1580 C C . ILE A 1 201 ? 6.757 -0.392 -12.544 1.00 98.38 201 ILE A C 1
ATOM 1582 O O . ILE A 1 201 ? 6.939 -1.388 -11.843 1.00 98.38 201 ILE A O 1
ATOM 1586 N N . TYR A 1 202 ? 7.417 -0.210 -13.685 1.00 97.94 202 TYR A N 1
ATOM 1587 C CA . TYR A 1 202 ? 8.256 -1.257 -14.275 1.00 97.94 202 TYR A CA 1
ATOM 1588 C C . TYR A 1 202 ? 9.543 -0.735 -14.908 1.00 97.94 202 TYR A C 1
ATOM 1590 O O . TYR A 1 202 ? 9.622 0.402 -15.390 1.00 97.94 202 TYR A O 1
ATOM 1598 N N . GLU A 1 203 ? 10.554 -1.602 -14.896 1.00 96.81 203 GLU A N 1
ATOM 1599 C CA . GLU A 1 203 ? 11.825 -1.392 -15.584 1.00 96.81 203 GLU A CA 1
ATOM 1600 C C . GLU A 1 203 ? 11.633 -1.524 -17.103 1.00 96.81 203 GLU A C 1
ATOM 1602 O O . GLU A 1 203 ? 10.847 -2.347 -17.575 1.00 96.81 203 GLU A O 1
ATOM 1607 N N . GLY A 1 204 ? 12.291 -0.657 -17.872 1.00 95.50 204 GLY A N 1
ATOM 1608 C CA . GLY A 1 204 ? 11.981 -0.459 -19.288 1.00 95.50 204 GLY A CA 1
ATOM 1609 C C . GLY A 1 204 ? 12.253 -1.654 -20.202 1.00 95.50 204 GLY A C 1
ATOM 1610 O O . GLY A 1 204 ? 11.472 -1.883 -21.127 1.00 95.50 204 GLY A O 1
ATOM 1611 N N . GLU A 1 205 ? 13.330 -2.399 -19.950 1.00 92.75 205 GLU A N 1
ATOM 1612 C CA . GLU A 1 205 ? 13.788 -3.480 -20.832 1.00 92.75 205 GLU A CA 1
ATOM 1613 C C . GLU A 1 205 ? 13.199 -4.837 -20.423 1.00 92.75 205 GLU A C 1
ATOM 1615 O O . GLU A 1 205 ? 12.520 -5.505 -21.203 1.00 92.75 205 GLU A O 1
ATOM 1620 N N . SER A 1 206 ? 13.415 -5.230 -19.168 1.00 93.69 206 SER A N 1
ATOM 1621 C CA . SER A 1 206 ? 12.975 -6.508 -18.597 1.00 93.69 206 SER A CA 1
ATOM 1622 C C . SER A 1 206 ? 11.474 -6.560 -18.325 1.00 93.69 206 SER A C 1
ATOM 1624 O O . SER A 1 206 ? 10.910 -7.646 -18.216 1.00 93.69 206 SER A O 1
ATOM 1626 N N . ARG A 1 207 ? 10.828 -5.395 -18.172 1.00 93.75 207 ARG A N 1
ATOM 1627 C CA . ARG A 1 207 ? 9.446 -5.240 -17.683 1.00 93.75 207 ARG A CA 1
ATOM 1628 C C . ARG A 1 207 ? 9.172 -5.865 -16.317 1.00 93.75 207 ARG A C 1
ATOM 1630 O O . ARG A 1 207 ? 8.011 -5.958 -15.920 1.00 93.75 207 ARG A O 1
ATOM 1637 N N . VAL A 1 208 ? 10.213 -6.228 -15.568 1.00 92.81 208 VAL A N 1
ATOM 1638 C CA . VAL A 1 208 ? 10.064 -6.597 -14.161 1.00 92.81 208 VAL A CA 1
ATOM 1639 C C . VAL A 1 208 ? 9.495 -5.386 -13.430 1.00 92.81 208 VAL A C 1
ATOM 1641 O O . VAL A 1 208 ? 10.026 -4.273 -13.514 1.00 92.81 208 VAL A O 1
ATOM 1644 N N . GLY A 1 209 ? 8.366 -5.604 -12.763 1.00 94.12 209 GLY A N 1
ATOM 1645 C CA . GLY A 1 209 ? 7.499 -4.533 -12.304 1.00 94.12 209 GLY A CA 1
ATOM 1646 C C . GLY A 1 209 ? 6.939 -4.747 -10.909 1.00 94.12 209 GLY A C 1
ATOM 1647 O O . GLY A 1 209 ? 7.206 -5.749 -10.247 1.00 94.12 209 GLY A O 1
ATOM 1648 N N . LEU A 1 210 ? 6.168 -3.758 -10.479 1.00 96.62 210 LEU A N 1
ATOM 1649 C CA . LEU A 1 210 ? 5.203 -3.828 -9.394 1.00 96.62 210 LEU A CA 1
ATOM 1650 C C . LEU A 1 210 ? 3.851 -3.428 -9.980 1.00 96.62 210 LEU A C 1
ATOM 1652 O O . LEU A 1 210 ? 3.747 -2.358 -10.584 1.00 96.62 210 LEU A O 1
ATOM 1656 N N . ILE A 1 211 ? 2.842 -4.271 -9.789 1.00 97.56 211 ILE A N 1
ATOM 1657 C CA . ILE A 1 211 ? 1.442 -3.946 -10.053 1.00 97.56 211 ILE A CA 1
ATOM 1658 C C . ILE A 1 211 ? 0.783 -3.703 -8.697 1.00 97.56 211 ILE A C 1
ATOM 1660 O O . ILE A 1 211 ? 0.976 -4.489 -7.772 1.00 97.56 211 ILE A O 1
ATOM 1664 N N . LEU A 1 212 ? 0.039 -2.606 -8.574 1.00 96.81 212 LEU A N 1
ATOM 1665 C CA . LEU A 1 212 ? -0.816 -2.345 -7.419 1.00 96.81 212 LEU A CA 1
ATOM 1666 C C . LEU A 1 212 ? -2.233 -2.138 -7.924 1.00 96.81 212 LEU A C 1
ATOM 1668 O O . LEU A 1 212 ? -2.428 -1.387 -8.880 1.00 96.81 212 LEU A O 1
ATOM 1672 N N . GLY A 1 213 ? -3.202 -2.756 -7.265 1.00 94.94 213 GLY A N 1
ATOM 1673 C CA . GLY A 1 213 ? -4.604 -2.541 -7.567 1.00 94.94 213 GLY A CA 1
ATOM 1674 C C . GLY A 1 213 ? -5.507 -2.869 -6.391 1.00 94.94 213 GLY A C 1
ATOM 1675 O O . GLY A 1 213 ? -5.083 -3.522 -5.435 1.00 94.94 213 GLY A O 1
ATOM 1676 N N . SER A 1 214 ? -6.733 -2.369 -6.461 1.00 92.75 214 SER A N 1
ATOM 1677 C CA . SER A 1 214 ? -7.834 -2.765 -5.588 1.00 92.75 214 SER A CA 1
ATOM 1678 C C . SER A 1 214 ? -8.205 -4.227 -5.837 1.00 92.75 214 SER A C 1
ATOM 1680 O O . SER A 1 214 ? -8.098 -4.744 -6.948 1.00 92.75 214 SER A O 1
ATOM 1682 N N . VAL A 1 215 ? -8.604 -4.898 -4.758 1.00 90.44 215 VAL A N 1
ATOM 1683 C CA . VAL A 1 215 ? -9.158 -6.262 -4.781 1.00 90.44 215 VAL A CA 1
ATOM 1684 C C . VAL A 1 215 ? -10.682 -6.226 -4.615 1.00 90.44 215 VAL A C 1
ATOM 1686 O O . VAL A 1 215 ? -11.377 -7.102 -5.116 1.00 90.44 215 VAL A O 1
ATOM 1689 N N . ASP A 1 216 ? -11.187 -5.206 -3.922 1.00 79.94 216 ASP A N 1
ATOM 1690 C CA . ASP A 1 216 ? -12.604 -4.928 -3.695 1.00 79.94 216 ASP A CA 1
ATOM 1691 C C . ASP A 1 216 ? -12.964 -3.586 -4.356 1.00 79.94 216 ASP A C 1
ATOM 1693 O O . ASP A 1 216 ? -12.151 -2.653 -4.358 1.00 79.94 216 ASP A O 1
ATOM 1697 N N . HIS A 1 217 ? -14.167 -3.513 -4.926 1.00 75.38 217 HIS A N 1
ATOM 1698 C CA . HIS A 1 217 ? -14.673 -2.406 -5.737 1.00 75.38 217 HIS A CA 1
ATOM 1699 C C . HIS A 1 217 ? -16.103 -1.974 -5.350 1.00 75.38 217 HIS A C 1
ATOM 1701 O O . HIS A 1 217 ? -16.710 -1.180 -6.070 1.00 75.38 217 HIS A O 1
ATOM 1707 N N . ASP A 1 218 ? -16.662 -2.480 -4.243 1.00 74.94 218 ASP A N 1
ATOM 1708 C CA . ASP A 1 218 ? -18.109 -2.380 -3.991 1.00 74.94 218 ASP A CA 1
ATOM 1709 C C . ASP A 1 218 ? -18.566 -1.022 -3.429 1.00 74.94 218 ASP A C 1
ATOM 1711 O O . ASP A 1 218 ? -19.675 -0.568 -3.718 1.00 74.94 218 ASP A O 1
ATOM 1715 N N . LEU A 1 219 ? -17.738 -0.363 -2.612 1.00 79.06 219 LEU A N 1
ATOM 1716 C CA . LEU A 1 219 ? -18.160 0.819 -1.840 1.00 79.06 219 LEU A CA 1
ATOM 1717 C C . LEU A 1 219 ? -17.564 2.134 -2.343 1.00 79.06 219 LEU A C 1
ATOM 1719 O O . LEU A 1 219 ? -18.276 3.133 -2.475 1.00 79.06 219 LEU A O 1
ATOM 1723 N N . TRP A 1 220 ? -16.259 2.155 -2.609 1.00 85.44 220 TRP A N 1
ATOM 1724 C CA . TRP A 1 220 ? -15.540 3.365 -2.995 1.00 85.44 220 TRP A CA 1
ATOM 1725 C C . TRP A 1 220 ? -14.682 3.143 -4.223 1.00 85.44 220 TRP A C 1
ATOM 1727 O O . TRP A 1 220 ? -14.087 2.084 -4.405 1.00 85.44 220 TRP A O 1
ATOM 1737 N N . LYS A 1 221 ? -14.518 4.218 -4.992 1.00 90.69 221 LYS A N 1
ATOM 1738 C CA . LYS A 1 221 ? -13.484 4.285 -6.019 1.00 90.69 221 LYS A CA 1
ATOM 1739 C C . LYS A 1 221 ? -12.114 4.203 -5.355 1.00 90.69 221 LYS A C 1
ATOM 1741 O O . LYS A 1 221 ? -11.889 4.812 -4.297 1.00 90.69 221 LYS A O 1
ATOM 1746 N N . SER A 1 222 ? -11.192 3.499 -6.000 1.00 93.88 222 SER A N 1
ATOM 1747 C CA . SER A 1 222 ? -9.817 3.351 -5.528 1.00 93.88 222 SER A CA 1
ATOM 1748 C C . SER A 1 222 ? -8.821 4.006 -6.480 1.00 93.88 222 SER A C 1
ATOM 1750 O O . SER A 1 222 ? -9.025 4.078 -7.693 1.00 93.88 222 SER A O 1
ATOM 1752 N N . ALA A 1 223 ? -7.718 4.505 -5.930 1.00 95.94 223 ALA A N 1
ATOM 1753 C CA . ALA A 1 223 ? -6.657 5.141 -6.693 1.00 95.94 223 ALA A CA 1
ATOM 1754 C C . ALA A 1 223 ? -5.265 4.722 -6.230 1.00 95.94 223 ALA A C 1
ATOM 1756 O O . ALA A 1 223 ? -5.016 4.392 -5.069 1.00 95.94 223 ALA A O 1
ATOM 1757 N N . ILE A 1 224 ? -4.340 4.795 -7.184 1.00 98.12 224 ILE A N 1
ATOM 1758 C CA . ILE A 1 224 ? -2.914 4.634 -6.973 1.00 98.12 224 ILE A CA 1
ATOM 1759 C C . ILE A 1 224 ? -2.238 5.938 -7.398 1.00 98.12 224 ILE A C 1
ATOM 1761 O O . ILE A 1 224 ? -2.173 6.254 -8.587 1.00 98.12 224 ILE A O 1
ATOM 1765 N N . ASN A 1 225 ? -1.721 6.694 -6.432 1.00 98.19 225 ASN A N 1
ATOM 1766 C CA . ASN A 1 225 ? -0.899 7.875 -6.685 1.00 98.19 225 ASN A CA 1
ATOM 1767 C C . ASN A 1 225 ? 0.583 7.491 -6.638 1.00 98.19 225 ASN A C 1
ATOM 1769 O O . ASN A 1 225 ? 1.035 6.820 -5.709 1.00 98.19 225 ASN A O 1
ATOM 1773 N N . ILE A 1 226 ? 1.335 7.911 -7.654 1.00 98.50 226 ILE A N 1
ATOM 1774 C CA . ILE A 1 226 ? 2.757 7.605 -7.793 1.00 98.50 226 ILE A CA 1
ATOM 1775 C C . ILE A 1 226 ? 3.495 8.886 -8.139 1.00 98.50 226 ILE A C 1
ATOM 1777 O O . ILE A 1 226 ? 3.237 9.501 -9.174 1.00 98.50 226 ILE A O 1
ATOM 1781 N N . LYS A 1 227 ? 4.475 9.239 -7.310 1.00 98.62 227 LYS A N 1
ATOM 1782 C CA . LYS A 1 227 ? 5.405 10.339 -7.549 1.00 98.62 227 LYS A CA 1
ATOM 1783 C C . LYS A 1 227 ? 6.806 9.790 -7.772 1.00 98.62 227 LYS A C 1
ATOM 1785 O O . LYS A 1 227 ? 7.506 9.438 -6.822 1.00 98.62 227 LYS A O 1
ATOM 1790 N N . GLY A 1 228 ? 7.205 9.711 -9.035 1.00 98.19 228 GLY A N 1
ATOM 1791 C CA . GLY A 1 228 ? 8.526 9.275 -9.468 1.00 98.19 228 GLY A CA 1
ATOM 1792 C C . GLY A 1 228 ? 9.520 10.429 -9.602 1.00 98.19 228 GLY A C 1
ATOM 1793 O O . GLY A 1 228 ? 9.138 11.586 -9.779 1.00 98.19 228 GLY A O 1
ATOM 1794 N N . ALA A 1 229 ? 10.810 10.110 -9.547 1.00 98.19 229 ALA A N 1
ATOM 1795 C CA . ALA A 1 229 ? 11.891 11.046 -9.830 1.00 98.19 229 ALA A CA 1
ATOM 1796 C C . ALA A 1 229 ? 13.107 10.338 -10.437 1.00 98.19 229 ALA A C 1
ATOM 1798 O O . ALA A 1 229 ? 13.404 9.177 -10.127 1.00 98.19 229 ALA A O 1
ATOM 1799 N N . ASN A 1 230 ? 13.876 11.073 -11.244 1.00 97.94 230 ASN A N 1
ATOM 1800 C CA . ASN A 1 230 ? 15.172 10.633 -11.774 1.00 97.94 230 ASN A CA 1
ATOM 1801 C C . ASN A 1 230 ? 15.122 9.269 -12.488 1.00 97.94 230 ASN A C 1
ATOM 1803 O O . ASN A 1 230 ? 16.090 8.507 -12.449 1.00 97.94 230 ASN A O 1
ATOM 1807 N N . ASN A 1 231 ? 13.994 8.941 -13.120 1.00 98.25 231 ASN A N 1
ATOM 1808 C CA . ASN A 1 231 ? 13.786 7.719 -13.893 1.00 98.25 231 ASN A CA 1
ATOM 1809 C C . ASN A 1 231 ? 14.049 6.406 -13.127 1.00 98.25 231 ASN A C 1
ATOM 1811 O O . ASN A 1 231 ? 14.441 5.410 -13.730 1.00 98.25 231 ASN A O 1
ATOM 1815 N N . GLY A 1 232 ? 13.856 6.377 -11.807 1.00 97.12 232 GLY A N 1
ATOM 1816 C CA . GLY A 1 232 ? 14.079 5.159 -11.009 1.00 97.12 232 GLY A CA 1
ATOM 1817 C C . GLY A 1 232 ? 13.821 5.287 -9.508 1.00 97.12 232 GLY A C 1
ATOM 1818 O O . GLY A 1 232 ? 13.775 4.273 -8.807 1.00 97.12 232 GLY A O 1
ATOM 1819 N N . LYS A 1 233 ? 13.626 6.512 -9.002 1.00 97.88 233 LYS A N 1
ATOM 1820 C CA . LYS A 1 233 ? 13.262 6.770 -7.607 1.00 97.88 233 LYS A CA 1
ATOM 1821 C C . LYS A 1 233 ? 11.760 6.952 -7.455 1.00 97.88 233 LYS A C 1
ATOM 1823 O O . LYS A 1 233 ? 11.118 7.549 -8.315 1.00 97.88 233 LYS A O 1
ATOM 1828 N N . ILE A 1 234 ? 11.239 6.497 -6.325 1.00 98.19 234 ILE A N 1
ATOM 1829 C CA . ILE A 1 234 ? 9.875 6.751 -5.872 1.00 98.19 234 ILE A CA 1
ATOM 1830 C C . ILE A 1 234 ? 9.959 7.701 -4.683 1.00 98.19 234 ILE A C 1
ATOM 1832 O O . ILE A 1 234 ? 10.553 7.367 -3.659 1.00 98.19 234 ILE A O 1
ATOM 1836 N N . ASN A 1 235 ? 9.385 8.891 -4.839 1.00 98.06 235 ASN A N 1
ATOM 1837 C CA . ASN A 1 235 ? 9.263 9.880 -3.771 1.00 98.06 235 ASN A CA 1
ATOM 1838 C C . ASN A 1 235 ? 8.018 9.619 -2.920 1.00 98.06 235 ASN A C 1
ATOM 1840 O O . ASN A 1 235 ? 8.076 9.801 -1.711 1.00 98.06 235 ASN A O 1
ATOM 1844 N N . ALA A 1 236 ? 6.917 9.191 -3.543 1.00 98.06 236 ALA A N 1
ATOM 1845 C CA . ALA A 1 236 ? 5.688 8.792 -2.865 1.00 98.06 236 ALA A CA 1
ATOM 1846 C C . ALA A 1 236 ? 4.943 7.730 -3.685 1.00 98.06 236 ALA A C 1
ATOM 1848 O O . ALA A 1 236 ? 4.970 7.755 -4.918 1.00 98.06 236 ALA A O 1
ATOM 1849 N N . LEU A 1 237 ? 4.293 6.805 -2.987 1.00 98.25 237 LEU A N 1
ATOM 1850 C CA . LEU A 1 237 ? 3.424 5.773 -3.538 1.00 98.25 237 LEU A CA 1
ATOM 1851 C C . LEU A 1 237 ? 2.273 5.566 -2.559 1.00 98.25 237 LEU A C 1
ATOM 1853 O O . LEU A 1 237 ? 2.503 5.158 -1.420 1.00 98.25 237 LEU A O 1
ATOM 1857 N N . LYS A 1 238 ? 1.048 5.838 -3.002 1.00 97.94 238 LYS A N 1
ATOM 1858 C CA . LYS A 1 238 ? -0.161 5.637 -2.203 1.00 97.94 238 LYS A CA 1
ATOM 1859 C C . LYS A 1 238 ? -1.145 4.758 -2.956 1.00 97.94 238 LYS A C 1
ATOM 1861 O O . LYS A 1 238 ? -1.446 5.064 -4.105 1.00 97.94 238 LYS A O 1
ATOM 18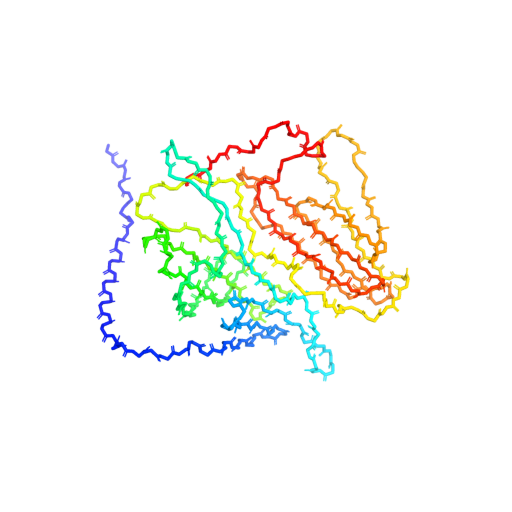66 N N . ALA A 1 239 ? -1.656 3.718 -2.308 1.00 97.50 239 ALA A N 1
ATOM 1867 C CA . ALA A 1 239 ? -2.828 2.972 -2.752 1.00 97.50 239 ALA A CA 1
ATOM 1868 C C . ALA A 1 239 ? -3.934 3.200 -1.722 1.00 97.50 239 ALA A C 1
ATOM 1870 O O . ALA A 1 239 ? -3.724 2.931 -0.536 1.00 97.50 239 ALA A O 1
ATOM 1871 N N . PHE A 1 240 ? -5.062 3.753 -2.160 1.00 96.44 240 PHE A N 1
ATOM 1872 C CA . PHE A 1 240 ? -6.121 4.200 -1.263 1.00 96.44 240 PHE A CA 1
ATOM 1873 C C . PHE A 1 240 ? -7.504 4.085 -1.896 1.00 96.44 240 PHE A C 1
ATOM 1875 O O . PHE A 1 240 ? -7.654 4.184 -3.115 1.00 96.44 240 PHE A O 1
ATOM 1882 N N . SER A 1 241 ? -8.510 3.929 -1.045 1.00 94.06 241 SER A N 1
ATOM 1883 C CA . SER A 1 241 ? -9.924 3.949 -1.410 1.00 94.06 241 SER A CA 1
ATOM 1884 C C . SER A 1 241 ? -10.576 5.230 -0.896 1.00 94.06 241 SER A C 1
ATOM 1886 O O . SER A 1 241 ? -10.127 5.799 0.102 1.00 94.06 241 SER A O 1
ATOM 1888 N N . GLY A 1 242 ? -11.612 5.697 -1.594 1.00 91.75 242 GLY A N 1
ATOM 1889 C CA . GLY A 1 242 ? -12.285 6.966 -1.303 1.00 91.75 242 GLY A CA 1
ATOM 1890 C C . GLY A 1 242 ? -11.851 8.130 -2.194 1.00 91.75 242 GLY A C 1
ATOM 1891 O O . GLY A 1 242 ? -12.042 9.295 -1.840 1.00 91.75 242 GLY A O 1
ATOM 1892 N N . VAL A 1 243 ? -11.244 7.844 -3.350 1.00 91.38 243 VAL A N 1
ATOM 1893 C CA . VAL A 1 243 ? -10.854 8.898 -4.293 1.00 91.38 243 VAL A CA 1
ATOM 1894 C C . VAL A 1 243 ? -12.091 9.578 -4.876 1.00 91.38 243 VAL A C 1
ATOM 1896 O O . VAL A 1 243 ? -12.986 8.924 -5.384 1.00 91.38 243 VAL A O 1
ATOM 1899 N N . SER A 1 244 ? -12.118 10.906 -4.827 1.00 89.00 244 SER A N 1
ATOM 1900 C CA . SER A 1 244 ? -13.164 11.722 -5.441 1.00 89.00 244 SER A CA 1
ATOM 1901 C C . SER A 1 244 ? -12.527 12.998 -5.976 1.00 89.00 244 SER A C 1
ATOM 1903 O O . SER A 1 244 ? -12.015 13.820 -5.211 1.00 89.00 244 SER A O 1
ATOM 1905 N N . ASN A 1 245 ? -12.528 13.163 -7.292 1.00 86.06 245 ASN A N 1
ATOM 1906 C CA . ASN A 1 245 ? -11.916 14.288 -7.989 1.00 86.06 245 ASN A CA 1
ATOM 1907 C C . ASN A 1 245 ? -12.541 14.491 -9.384 1.00 86.06 245 ASN A C 1
ATOM 1909 O O . ASN A 1 245 ? -13.387 13.728 -9.849 1.00 86.06 245 ASN A O 1
ATOM 1913 N N . SER A 1 246 ? -12.068 15.505 -10.108 1.00 84.06 246 SER A N 1
ATOM 1914 C CA . SER A 1 246 ? -12.569 15.813 -11.452 1.00 84.06 246 SER A CA 1
ATOM 1915 C C . SER A 1 246 ? -12.365 14.688 -12.475 1.00 84.06 246 SER A C 1
ATOM 1917 O O . SER A 1 246 ? -13.164 14.570 -13.404 1.00 84.06 246 SER A O 1
ATOM 1919 N N . GLU A 1 247 ? -11.330 13.856 -12.321 1.00 83.44 247 GLU A N 1
ATOM 1920 C CA . GLU A 1 247 ? -11.050 12.722 -13.211 1.00 83.44 247 GLU A CA 1
ATOM 1921 C C . GLU A 1 247 ? -11.984 11.526 -12.949 1.00 83.44 247 GLU A C 1
ATOM 1923 O O . GLU A 1 247 ? -12.315 10.806 -13.886 1.00 83.44 247 GLU A O 1
ATOM 1928 N N . THR A 1 248 ? -12.472 11.357 -11.717 1.00 81.06 248 THR A N 1
ATOM 1929 C CA . THR A 1 248 ? -13.501 10.363 -11.334 1.00 81.06 248 THR A CA 1
ATOM 1930 C C . THR A 1 248 ? -14.931 10.862 -11.548 1.00 81.06 248 THR A C 1
ATOM 1932 O O . THR A 1 248 ? -15.878 10.089 -11.386 1.00 81.06 248 THR A O 1
ATOM 1935 N N . ARG A 1 249 ? -15.082 12.131 -11.961 1.00 80.88 249 ARG A N 1
ATOM 1936 C CA . ARG A 1 249 ? -16.352 12.856 -12.156 1.00 80.88 249 ARG A CA 1
ATOM 1937 C C . ARG A 1 249 ? -17.147 13.104 -10.875 1.00 80.88 249 ARG A C 1
ATOM 1939 O O . ARG A 1 249 ? -18.316 13.475 -10.953 1.00 80.88 249 ARG A O 1
ATOM 1946 N N . ASP A 1 250 ? -16.496 13.003 -9.724 1.00 78.75 250 ASP A N 1
ATOM 1947 C CA . ASP A 1 250 ? -17.098 13.358 -8.447 1.00 78.75 250 ASP A CA 1
ATOM 1948 C C . ASP A 1 250 ? -16.770 14.812 -8.101 1.00 78.75 250 ASP A C 1
ATOM 1950 O O . ASP A 1 250 ? -15.619 15.254 -8.149 1.00 78.75 250 ASP A O 1
ATOM 1954 N N . LEU A 1 251 ? -17.809 15.579 -7.772 1.00 77.88 251 LEU A N 1
ATOM 1955 C CA . LEU A 1 251 ? -17.696 16.994 -7.401 1.00 77.88 251 LEU A CA 1
ATOM 1956 C C . LEU A 1 251 ? -17.685 17.206 -5.881 1.00 77.88 251 LEU A C 1
ATOM 1958 O O . LEU A 1 251 ? -17.431 18.318 -5.422 1.00 77.88 251 LEU A O 1
ATOM 1962 N N . ILE A 1 252 ? -17.964 16.152 -5.110 1.00 82.56 252 ILE A N 1
ATOM 1963 C CA . ILE A 1 252 ? -17.994 16.148 -3.646 1.00 82.56 252 ILE A CA 1
ATOM 1964 C C . ILE A 1 252 ? -17.369 14.849 -3.124 1.00 82.56 252 ILE A C 1
ATOM 1966 O O . ILE A 1 252 ? -17.492 13.833 -3.806 1.00 82.56 252 ILE A O 1
ATOM 1970 N N . PRO A 1 253 ? -16.747 14.851 -1.928 1.00 76.69 253 PRO A N 1
ATOM 1971 C CA . PRO A 1 253 ? -16.196 13.638 -1.326 1.00 76.69 253 PRO A CA 1
ATOM 1972 C C . PRO A 1 253 ? -17.216 12.493 -1.256 1.00 76.69 253 PRO A C 1
ATOM 1974 O O . PRO A 1 253 ? -18.405 12.739 -1.045 1.00 76.69 253 PRO A O 1
ATOM 1977 N N . HIS A 1 254 ? -16.743 11.246 -1.363 1.00 74.44 254 HIS A N 1
ATOM 1978 C CA . HIS A 1 254 ? -17.594 10.067 -1.194 1.00 74.44 254 HIS A CA 1
ATOM 1979 C C . HIS A 1 254 ? -18.318 10.072 0.157 1.00 74.44 254 HIS A C 1
ATOM 1981 O O . HIS A 1 254 ? -17.792 10.556 1.168 1.00 74.44 254 HIS A O 1
ATOM 1987 N N . GLY A 1 255 ? -19.519 9.486 0.150 1.00 72.75 255 GLY A N 1
ATOM 1988 C CA . GLY A 1 255 ? -20.268 9.190 1.362 1.00 72.75 255 GLY A CA 1
ATOM 1989 C C . GLY A 1 255 ? -19.437 8.329 2.305 1.00 72.75 255 GLY A C 1
ATOM 1990 O O . GLY A 1 255 ? -18.658 7.475 1.869 1.00 72.75 255 GLY A O 1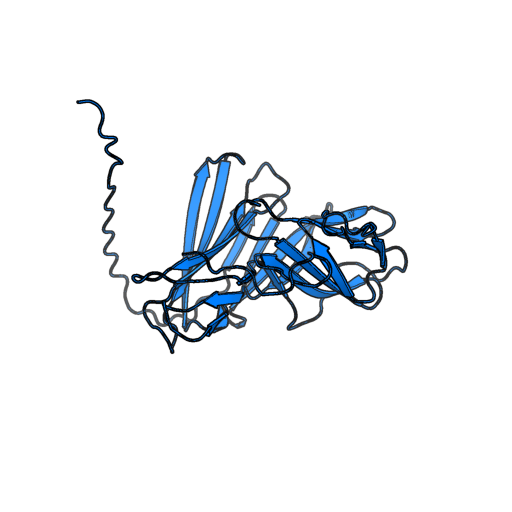
ATOM 1991 N N . LYS A 1 256 ? -19.588 8.591 3.600 1.00 77.31 256 LYS A N 1
ATOM 1992 C CA . LYS A 1 256 ? -18.889 7.817 4.609 1.00 77.31 256 LYS A CA 1
ATOM 1993 C C . LYS A 1 256 ? -19.635 6.515 4.872 1.00 77.31 256 LYS A C 1
ATOM 1995 O O . LYS A 1 256 ? -20.864 6.526 4.915 1.00 77.31 256 LYS A O 1
ATOM 2000 N N . VAL A 1 257 ? -18.901 5.419 5.016 1.00 76.81 257 VAL A N 1
ATOM 2001 C CA . VAL A 1 257 ? -19.467 4.102 5.345 1.00 76.81 257 VAL A CA 1
ATOM 2002 C C . VAL A 1 257 ? -19.101 3.726 6.774 1.00 76.81 257 VAL A C 1
ATOM 2004 O O . VAL A 1 257 ? -18.085 4.208 7.290 1.00 76.81 257 VAL A O 1
ATOM 2007 N N . VAL A 1 258 ? -19.968 2.914 7.381 1.00 63.34 258 VAL A N 1
ATOM 2008 C CA . VAL A 1 258 ? -19.852 2.395 8.749 1.00 63.34 258 VAL A CA 1
ATOM 2009 C C . VAL A 1 258 ? -19.228 1.012 8.748 1.00 63.34 258 VAL A C 1
ATOM 2011 O O . VAL A 1 258 ? -19.631 0.216 7.871 1.00 63.34 258 VAL A O 1
#

Secondary structure (DSSP, 8-state):
----------------------PPPPPEEEEETTEEEEEEGGGTEEEEEEE-TTSPEEEEEEEE--EEEEEETTSPPEEEEGGGEEEEEEEEEEEEETTEEEEEEEEEEEEESS-TT-EEEEEEEE-TTSS-EEEEEEEE-SSPEEBS-EEEEEE-SS-EESS---TT-EEEE----SSS----EEEESSEEEEEESEEEEE-TTT--EEEEE-S--SSS-EEEEEEEETTTEEEEEEEEE---STTTT-SSPPPPB-

Radius of gyration: 19.86 Å; Cα contacts (8 Å, |Δi|>4): 602; chains: 1; bounding box: 62×39×55 Å

Solvent-accessible surface area (backbone atoms only — not comparable to full-atom values): 14452 Å² total; per-residue (Å²): 133,90,80,87,81,82,74,83,80,79,80,77,82,76,84,73,91,68,77,96,68,92,60,79,68,69,66,47,79,46,77,54,76,53,39,37,43,31,42,36,51,95,71,38,20,35,31,37,26,39,53,44,98,87,71,49,72,44,62,75,44,59,59,24,38,32,36,36,38,36,22,47,85,97,51,72,81,44,76,47,40,50,71,52,30,79,41,77,50,78,51,76,42,83,43,77,57,101,90,44,63,32,37,39,40,37,38,40,29,29,53,20,90,90,43,64,69,43,30,42,37,46,34,41,36,41,30,69,94,49,100,60,72,49,72,45,62,46,79,47,53,95,62,73,48,32,30,43,36,44,20,58,38,27,28,56,90,56,66,44,71,64,45,80,68,34,88,60,16,31,32,40,32,27,44,46,94,66,99,69,80,59,62,74,40,84,38,52,20,52,49,75,47,68,11,31,45,36,34,39,43,30,42,53,86,83,54,61,63,47,76,51,63,64,93,73,72,89,87,45,51,34,32,33,39,41,30,27,34,78,20,19,28,39,41,27,42,33,40,33,36,32,61,53,35,79,74,71,70,34,94,58,74,56,76,60,51,112